Protein AF-A0A261ESL0-F1 (afdb_monomer_lite)

Sequence (190 aa):
MSIALFAKQHRRVELMKGYDAMPDATLQECWQRPFYLFARGKGRACRKELWMFGVFVAIMSQGLSRLFDSGALIIIPTLFSIVCCIPHYALMVRRSHDLMLSGWLALLPVGLTFLASVIVTCENMHVGDESLFGGLAIVAIVLAVLSQVPLLCFPSRYPKTVEDTVNDEERDNSWNAVNSIQVGDTTRTY

Foldseek 3Di:
DPVLQPDPDDDPVVVLLDQEEDQSDHLVSLQCSLVNCLVPLGHAYYLVSLVSLVVVLVVVLVVLCVVPVDDPCNVVSVVSNVVSLSSNLSNLLNLCVLVVHHSCLSCVLSVLVVVLVVLVVVVVVPPDDDDPSVVVSVVSVVVSVVSCCVSSVPDRDDDQDPVNVVVVVVVVVVVVVVVVVVVVVVVVPD

Radius of gyration: 23.49 Å; chains: 1; bounding box: 61×52×69 Å

Secondary structure (DSSP, 8-state):
--GGGT------HHHHHSSS--TT--HHHHHHHHHHHTT---SPPPHHHHHHHHHHHHHHHHHHHHHS-SSGGGHHHHHHHHHHHHHHHHHHHHHHHHTT--GGGGHHHHHHHHHHHHHHHHHHH--S--SHHHHHHHHHHHHHHHHHHHHHHS---PPPPHHHHHHHHHHHHHHHHHHHHHHHHHTS--

Organism: NCBI:txid686666

InterPro domains:
  IPR008523 Protein of unknown function DUF805 [PF05656] (40-134)

pLDDT: mean 74.38, std 9.0, range [44.47, 90.56]

Structure (mmCIF, N/CA/C/O backbone):
data_AF-A0A261ESL0-F1
#
_entry.id   AF-A0A261ESL0-F1
#
loop_
_atom_site.group_PDB
_atom_site.id
_atom_site.type_symbol
_atom_site.label_atom_id
_atom_site.label_alt_id
_atom_site.label_comp_id
_atom_site.label_asym_id
_atom_site.label_entity_id
_atom_site.label_seq_id
_atom_site.pdbx_PDB_ins_code
_atom_site.Cartn_x
_atom_site.Cartn_y
_atom_site.Cartn_z
_atom_site.occupancy
_atom_site.B_iso_or_equiv
_atom_site.auth_seq_id
_atom_site.auth_comp_id
_atom_site.auth_asym_id
_atom_site.auth_atom_id
_atom_site.pdbx_PDB_model_num
ATOM 1 N N . MET A 1 1 ? -14.276 -14.206 8.456 1.00 49.25 1 MET A N 1
ATOM 2 C CA . MET A 1 1 ? -13.946 -12.840 7.968 1.00 49.25 1 MET A CA 1
ATOM 3 C C . MET A 1 1 ? -13.759 -12.739 6.444 1.00 49.25 1 MET A C 1
ATOM 5 O O . MET A 1 1 ? -13.780 -11.627 5.931 1.00 49.25 1 MET A O 1
ATOM 9 N N . SER A 1 2 ? -13.606 -13.845 5.702 1.00 44.47 2 SER A N 1
ATOM 10 C CA . SER A 1 2 ? -13.273 -13.848 4.262 1.00 44.47 2 SER A CA 1
ATOM 11 C C . SER A 1 2 ? -14.443 -13.511 3.323 1.00 44.47 2 SER A C 1
ATOM 13 O O . SER A 1 2 ? -14.223 -12.934 2.266 1.00 44.47 2 SER A O 1
ATOM 15 N N . ILE A 1 3 ? -15.689 -13.813 3.707 1.00 53.97 3 ILE A N 1
ATOM 16 C CA . ILE A 1 3 ? -16.870 -13.629 2.835 1.00 53.97 3 ILE A CA 1
ATOM 17 C C . ILE A 1 3 ? -17.271 -12.146 2.721 1.00 53.97 3 ILE A C 1
ATOM 19 O O . ILE A 1 3 ? -17.679 -11.690 1.657 1.00 53.97 3 ILE A O 1
ATOM 23 N N . ALA A 1 4 ? -17.055 -11.354 3.776 1.00 58.03 4 ALA A N 1
ATOM 24 C CA . ALA A 1 4 ? -17.351 -9.918 3.776 1.00 58.03 4 ALA A CA 1
ATOM 25 C C . ALA A 1 4 ? -16.438 -9.100 2.837 1.00 58.03 4 ALA A C 1
ATOM 27 O O . ALA A 1 4 ? -16.788 -7.993 2.450 1.00 58.03 4 ALA A O 1
ATOM 28 N N . LEU A 1 5 ? -15.269 -9.629 2.445 1.00 56.41 5 LEU A N 1
ATOM 29 C CA . LEU A 1 5 ? -14.348 -8.945 1.524 1.00 56.41 5 LEU A CA 1
ATOM 30 C C . LEU A 1 5 ? -14.925 -8.778 0.114 1.00 56.41 5 LEU A C 1
ATOM 32 O O . LEU A 1 5 ? -14.660 -7.758 -0.520 1.00 56.41 5 LEU A O 1
ATOM 36 N N . PHE A 1 6 ? -15.695 -9.765 -0.349 1.00 61.19 6 PHE A N 1
ATOM 37 C CA . PHE A 1 6 ? -16.259 -9.823 -1.702 1.00 61.19 6 PHE A CA 1
ATOM 38 C C . PHE A 1 6 ? -17.772 -9.569 -1.735 1.00 61.19 6 PHE A C 1
ATOM 40 O O . PHE A 1 6 ? -18.386 -9.614 -2.800 1.00 61.19 6 PHE A O 1
ATOM 47 N N . ALA A 1 7 ? -18.385 -9.298 -0.581 1.00 66.25 7 ALA A N 1
ATOM 48 C CA . ALA A 1 7 ? -19.796 -8.963 -0.506 1.00 66.25 7 ALA A CA 1
ATOM 49 C C . ALA A 1 7 ? -20.054 -7.604 -1.176 1.00 66.25 7 ALA A C 1
ATOM 51 O O . ALA A 1 7 ? -19.386 -6.608 -0.894 1.00 66.25 7 ALA A O 1
ATOM 52 N N . LYS A 1 8 ? -21.050 -7.556 -2.065 1.00 57.47 8 LYS A N 1
ATOM 53 C CA . LYS A 1 8 ? -21.488 -6.331 -2.741 1.00 57.47 8 LYS A CA 1
ATOM 54 C C . LYS A 1 8 ? -22.334 -5.492 -1.768 1.00 57.47 8 LYS A C 1
ATOM 56 O O . LYS A 1 8 ? -23.558 -5.512 -1.819 1.00 57.47 8 LYS A O 1
ATOM 61 N N . GLN A 1 9 ? -21.686 -4.812 -0.825 1.00 63.75 9 GLN A N 1
ATOM 62 C CA . GLN A 1 9 ? -22.337 -3.889 0.112 1.00 63.75 9 GLN A CA 1
ATOM 63 C C . GLN A 1 9 ? -22.528 -2.501 -0.522 1.00 63.75 9 GLN A C 1
ATOM 65 O O . GLN A 1 9 ? -21.759 -2.084 -1.390 1.00 63.75 9 GLN A O 1
ATOM 70 N N . HIS A 1 10 ? -23.571 -1.777 -0.106 1.00 62.44 10 HIS A N 1
ATOM 71 C CA . HIS A 1 10 ? -23.821 -0.409 -0.566 1.00 62.44 10 HIS A CA 1
ATOM 72 C C . HIS A 1 10 ? -22.651 0.508 -0.175 1.00 62.44 10 HIS A C 1
ATOM 74 O O . HIS A 1 10 ? -22.170 0.456 0.955 1.00 62.44 10 HIS A O 1
ATOM 80 N N . ARG A 1 11 ? -22.206 1.376 -1.092 1.00 61.59 11 ARG A N 1
ATOM 81 C CA . ARG A 1 11 ? -21.056 2.272 -0.891 1.00 61.59 11 ARG A CA 1
ATOM 82 C C . ARG A 1 11 ? -21.321 3.218 0.291 1.00 61.59 11 ARG A C 1
ATOM 84 O O . ARG A 1 11 ? -22.175 4.098 0.186 1.00 61.59 11 ARG A O 1
ATOM 91 N N . ARG A 1 12 ? -20.604 3.066 1.410 1.00 72.00 12 ARG A N 1
ATOM 92 C CA . ARG A 1 12 ? -20.767 3.914 2.611 1.00 72.00 12 ARG A CA 1
ATOM 93 C C . ARG A 1 12 ? -19.825 5.117 2.583 1.00 72.00 12 ARG A C 1
ATOM 95 O O . ARG A 1 12 ? -18.923 5.243 3.403 1.00 72.00 12 ARG A O 1
ATOM 102 N N . VAL A 1 13 ? -20.036 6.012 1.617 1.00 71.56 13 VAL A N 1
ATOM 103 C CA . VAL A 1 13 ? -19.144 7.159 1.342 1.00 71.56 13 VAL A CA 1
ATOM 104 C C . VAL A 1 13 ? -18.967 8.076 2.560 1.00 71.56 13 VAL A C 1
ATOM 106 O O . VAL A 1 13 ? -17.863 8.551 2.813 1.00 71.56 13 VAL A O 1
ATOM 109 N N . GLU A 1 14 ? -20.024 8.294 3.342 1.00 72.25 14 GLU A N 1
ATOM 110 C CA . GLU A 1 14 ? -19.953 9.111 4.561 1.00 72.25 14 GLU A CA 1
ATOM 111 C C . GLU A 1 14 ? -19.087 8.459 5.648 1.00 72.25 14 GLU A C 1
ATOM 113 O O . GLU A 1 14 ? -18.289 9.137 6.291 1.00 72.25 14 GLU A O 1
ATOM 118 N N . LEU A 1 15 ? -19.140 7.128 5.769 1.00 72.25 15 LEU A N 1
ATOM 119 C CA . LEU A 1 15 ? -18.275 6.378 6.682 1.00 72.25 15 LEU A CA 1
ATOM 120 C C . LEU A 1 15 ? -16.805 6.421 6.227 1.00 72.25 15 LEU A C 1
ATOM 122 O O . LEU A 1 15 ? -15.903 6.545 7.050 1.00 72.25 15 LEU A O 1
ATOM 126 N N . MET A 1 16 ? -16.551 6.398 4.911 1.00 70.69 16 MET A N 1
ATOM 127 C CA . MET A 1 16 ? -15.191 6.498 4.352 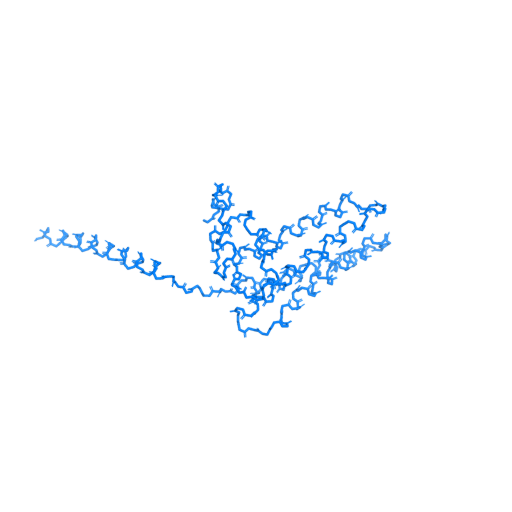1.00 70.69 16 MET A CA 1
ATOM 128 C C . MET A 1 16 ? -14.525 7.844 4.640 1.00 70.69 16 MET A C 1
ATOM 130 O O . MET A 1 16 ? -13.306 7.897 4.819 1.00 70.69 16 MET A O 1
ATOM 134 N N . LYS A 1 17 ? -15.313 8.928 4.661 1.00 74.88 17 LYS A N 1
ATOM 135 C CA . LYS A 1 17 ? -14.848 10.277 5.017 1.00 74.88 17 LYS A CA 1
ATOM 136 C C . LYS A 1 17 ? -14.561 10.416 6.517 1.00 74.88 17 LYS A C 1
ATOM 138 O O . LYS A 1 17 ? -13.873 11.363 6.905 1.00 74.88 17 LYS A O 1
ATOM 143 N N . GLY A 1 18 ? -15.097 9.507 7.332 1.00 73.25 18 GLY A N 1
ATOM 144 C CA . GLY A 1 18 ? -14.914 9.459 8.776 1.00 73.25 18 GLY A CA 1
ATOM 145 C C . GLY A 1 18 ? -13.489 9.092 9.197 1.00 73.25 18 GLY A C 1
ATOM 146 O O . GLY A 1 1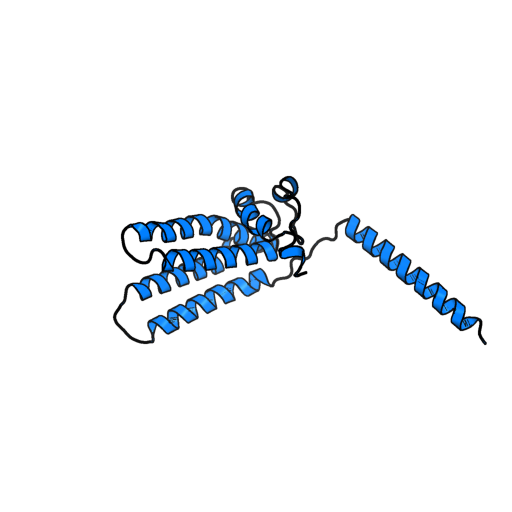8 ? -12.731 8.443 8.467 1.00 73.25 18 GLY A O 1
ATOM 147 N N . TYR A 1 19 ? -13.132 9.515 10.410 1.00 72.31 19 TYR A N 1
ATOM 148 C CA . TYR A 1 19 ? -11.822 9.271 11.025 1.00 72.31 19 TYR A CA 1
ATOM 149 C C . TYR A 1 19 ? -11.726 7.917 11.747 1.00 72.31 19 TYR A C 1
ATOM 151 O O . TYR A 1 19 ? -10.638 7.539 12.193 1.00 72.31 19 TYR A O 1
ATOM 159 N N . ASP A 1 20 ? -12.839 7.190 11.844 1.00 73.25 20 ASP A N 1
ATOM 160 C CA . ASP A 1 20 ? -12.945 5.946 12.601 1.00 73.25 20 ASP A CA 1
ATOM 161 C C . ASP A 1 20 ? -12.390 4.748 11.828 1.00 73.25 20 ASP A C 1
ATOM 163 O O . ASP A 1 20 ? -12.478 4.663 10.602 1.00 73.25 20 ASP A O 1
ATOM 167 N N . ALA A 1 21 ? -11.794 3.793 12.538 1.00 71.25 21 ALA A N 1
ATOM 168 C CA . ALA A 1 21 ? -11.297 2.571 11.915 1.00 71.25 21 ALA A CA 1
ATOM 169 C C . ALA A 1 21 ? -12.474 1.768 11.331 1.00 71.25 21 ALA A C 1
ATOM 171 O O . ALA A 1 21 ? -13.481 1.589 12.006 1.00 71.25 21 ALA A O 1
ATOM 172 N N . MET A 1 22 ? -12.337 1.254 10.102 1.00 73.69 22 MET A N 1
ATOM 173 C CA . MET A 1 22 ? -13.391 0.482 9.425 1.00 73.69 22 MET A CA 1
ATOM 174 C C . MET A 1 22 ? -12.969 -0.995 9.332 1.00 73.69 22 MET A C 1
ATOM 176 O O . MET A 1 22 ? -12.287 -1.391 8.382 1.00 73.69 22 MET A O 1
ATOM 180 N N . PRO A 1 23 ? -13.222 -1.820 10.366 1.00 69.69 23 PRO A N 1
ATOM 181 C CA . PRO A 1 23 ? -12.746 -3.207 10.416 1.00 69.69 23 PRO A CA 1
ATOM 182 C C . PRO A 1 23 ? -13.466 -4.123 9.414 1.00 69.69 23 PRO A C 1
ATOM 184 O O . PRO A 1 23 ? -12.890 -5.105 8.940 1.00 69.69 23 PRO A O 1
ATOM 187 N N . ASP A 1 24 ? -14.698 -3.777 9.054 1.00 70.88 24 ASP A N 1
ATOM 188 C CA . ASP A 1 24 ? -15.559 -4.467 8.099 1.00 70.88 24 ASP A CA 1
ATOM 189 C C . ASP A 1 24 ? -15.423 -3.935 6.659 1.00 70.88 24 ASP A C 1
ATOM 191 O O . ASP A 1 24 ? -16.170 -4.366 5.785 1.00 70.88 24 ASP A O 1
ATOM 195 N N . ALA A 1 25 ? -14.438 -3.068 6.382 1.00 72.50 25 ALA A N 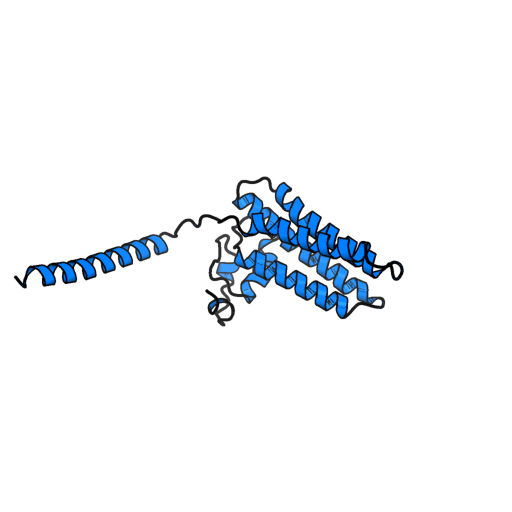1
ATOM 196 C CA . ALA A 1 25 ? -14.232 -2.460 5.064 1.00 72.50 25 ALA A CA 1
ATOM 197 C C . ALA A 1 25 ? -14.161 -3.506 3.940 1.00 72.50 25 ALA A C 1
ATOM 199 O O . ALA A 1 25 ? -13.425 -4.501 4.041 1.00 72.50 25 ALA A O 1
ATOM 200 N N . THR A 1 26 ? -14.897 -3.279 2.853 1.00 79.12 26 THR A N 1
ATOM 201 C CA . THR A 1 26 ? -14.826 -4.148 1.667 1.00 79.12 26 THR A CA 1
ATOM 202 C C . THR A 1 26 ? -13.580 -3.840 0.830 1.00 79.12 26 THR A C 1
ATOM 204 O O . THR A 1 26 ? -12.903 -2.828 1.022 1.00 79.12 26 THR A O 1
ATOM 207 N N . LEU A 1 27 ? -13.257 -4.720 -0.123 1.00 76.25 27 LEU A N 1
ATOM 208 C CA . LEU A 1 27 ? -12.094 -4.574 -1.007 1.00 76.25 27 LEU A CA 1
ATOM 209 C C . LEU A 1 27 ? -12.062 -3.220 -1.736 1.00 76.25 27 LEU A C 1
ATOM 211 O O . LEU A 1 27 ? -11.024 -2.565 -1.794 1.00 76.25 27 LEU A O 1
ATOM 215 N N . GLN A 1 28 ? -13.221 -2.783 -2.232 1.00 78.38 28 GLN A N 1
ATOM 216 C CA . GLN A 1 28 ? -13.372 -1.520 -2.950 1.00 78.38 28 GLN A CA 1
ATOM 217 C C . GLN A 1 28 ? -13.087 -0.307 -2.053 1.00 78.38 28 GLN A C 1
ATOM 219 O O . GLN A 1 28 ? -12.456 0.659 -2.485 1.00 78.38 28 GLN A O 1
ATOM 224 N N . GLU A 1 29 ? -13.528 -0.353 -0.797 1.00 77.81 29 GLU A N 1
ATOM 225 C CA . GLU A 1 29 ? -13.367 0.750 0.156 1.00 77.81 29 GLU A CA 1
ATOM 226 C C . GLU A 1 29 ? -11.908 0.878 0.592 1.00 77.81 29 GLU A C 1
ATOM 228 O O . GLU A 1 29 ? -11.376 1.987 0.649 1.00 77.81 29 GLU A O 1
ATOM 233 N N . CYS A 1 30 ? -11.224 -0.256 0.782 1.00 77.88 30 CYS A N 1
ATOM 234 C CA . CYS A 1 30 ? -9.793 -0.296 1.074 1.00 77.88 30 CYS A CA 1
ATOM 235 C C . CYS A 1 30 ? -8.938 0.401 0.004 1.00 77.88 30 CYS A C 1
ATOM 237 O O . CYS A 1 30 ? -7.877 0.927 0.330 1.00 77.88 30 CYS A O 1
ATOM 239 N N . TRP A 1 31 ? -9.374 0.415 -1.259 1.00 74.75 31 TRP A N 1
ATOM 240 C CA . TRP A 1 31 ? -8.626 1.048 -2.351 1.00 74.75 31 TRP A CA 1
ATOM 241 C C . TRP A 1 31 ? -8.881 2.546 -2.464 1.00 74.75 31 TRP A C 1
ATOM 243 O O . TRP A 1 31 ? -7.967 3.303 -2.772 1.00 74.75 31 TRP A O 1
ATOM 253 N N . GLN A 1 32 ? -10.113 2.988 -2.216 1.00 80.19 32 GLN A N 1
ATOM 254 C CA . GLN A 1 32 ? -10.503 4.389 -2.393 1.00 80.19 32 GLN A CA 1
ATOM 255 C C . GLN A 1 32 ? -10.165 5.244 -1.172 1.00 80.19 32 GLN A C 1
ATOM 257 O O . GLN A 1 32 ? -9.785 6.408 -1.294 1.00 80.19 32 GLN A O 1
ATOM 262 N N . ARG A 1 33 ? -10.271 4.668 0.023 1.00 78.19 33 ARG A N 1
ATOM 263 C CA . ARG A 1 33 ? -10.099 5.380 1.288 1.00 78.19 33 ARG A CA 1
ATOM 264 C C . ARG A 1 33 ? -8.720 6.041 1.472 1.00 78.19 33 ARG A C 1
ATOM 266 O O . ARG A 1 33 ? -8.690 7.188 1.927 1.00 78.19 33 ARG A O 1
ATOM 273 N N . PRO A 1 34 ? -7.589 5.423 1.075 1.00 78.38 34 PRO A N 1
ATOM 274 C CA . PRO A 1 34 ? -6.280 6.070 1.124 1.00 78.38 34 PRO A CA 1
ATOM 275 C C . PRO A 1 34 ? -6.232 7.368 0.314 1.00 78.38 34 PRO A C 1
ATOM 277 O O . PRO A 1 34 ? -5.682 8.355 0.797 1.00 78.38 34 PRO A O 1
ATOM 280 N N . PHE A 1 35 ? -6.882 7.405 -0.854 1.00 78.69 35 PHE A N 1
ATOM 281 C CA . PHE A 1 35 ? -6.975 8.601 -1.698 1.00 78.69 35 PHE A CA 1
ATOM 282 C C . PHE A 1 35 ? -7.889 9.691 -1.126 1.00 78.69 35 PHE A C 1
ATOM 284 O O . PHE A 1 35 ? -7.743 10.852 -1.480 1.00 78.69 35 PHE A O 1
ATOM 291 N N . TYR A 1 36 ? -8.811 9.375 -0.222 1.00 75.19 36 TYR A N 1
ATOM 292 C CA . TYR A 1 36 ? -9.593 10.415 0.455 1.00 75.19 36 TYR A CA 1
ATOM 293 C C . TYR A 1 36 ? -8.871 10.975 1.668 1.00 75.19 36 TYR A C 1
ATOM 295 O O . TYR A 1 36 ? -8.924 12.175 1.943 1.00 75.19 36 TYR A O 1
ATOM 303 N N . LEU A 1 37 ? -8.194 10.099 2.405 1.00 76.12 37 LEU A N 1
ATOM 304 C CA . LEU A 1 37 ? -7.576 10.493 3.651 1.00 76.12 37 LEU A CA 1
ATOM 305 C C . LEU A 1 37 ? -6.165 11.022 3.450 1.00 76.12 37 LEU A C 1
ATOM 307 O O . LEU A 1 37 ? -5.780 11.805 4.292 1.00 76.12 37 LEU A O 1
ATOM 311 N N . PHE A 1 38 ? -5.380 10.688 2.409 1.00 68.94 38 PHE A N 1
ATOM 312 C CA . PHE A 1 38 ? -3.948 11.073 2.301 1.00 68.94 38 PHE A CA 1
ATOM 313 C C . PHE A 1 38 ? -3.656 12.556 2.617 1.00 68.94 38 PHE A C 1
ATOM 315 O O . PHE A 1 38 ? -2.695 12.827 3.326 1.00 68.94 38 PHE A O 1
ATOM 322 N N . ALA A 1 39 ? -4.518 13.489 2.192 1.00 65.44 39 ALA A N 1
ATOM 323 C CA . ALA A 1 39 ? -4.378 14.924 2.468 1.00 65.44 39 ALA A CA 1
ATOM 324 C C . ALA A 1 39 ? -4.781 15.337 3.902 1.00 65.44 39 ALA A C 1
ATOM 326 O O . ALA A 1 39 ? -4.428 16.413 4.380 1.00 65.44 39 ALA A O 1
ATOM 327 N N . ARG A 1 40 ? -5.524 14.487 4.613 1.00 66.31 40 ARG A N 1
ATOM 328 C CA . ARG A 1 40 ? -5.931 14.660 6.010 1.00 66.31 40 ARG A CA 1
ATOM 329 C C . ARG A 1 40 ? -5.015 13.814 6.897 1.00 66.31 40 ARG A C 1
ATOM 331 O O . ARG A 1 40 ? -5.134 12.595 6.987 1.00 66.31 40 ARG A O 1
ATOM 338 N N . GLY A 1 41 ? -4.077 14.452 7.591 1.00 60.03 41 GLY A N 1
ATOM 339 C CA . GLY A 1 41 ? -3.140 13.794 8.519 1.00 60.03 41 GLY A CA 1
ATOM 340 C C . GLY A 1 41 ? -3.774 13.227 9.801 1.00 60.03 41 GLY A C 1
ATOM 341 O O . GLY A 1 41 ? -3.070 13.005 10.777 1.00 60.03 41 GLY A O 1
ATOM 342 N N . LYS A 1 42 ? -5.097 13.033 9.835 1.00 62.59 42 LYS A N 1
ATOM 343 C CA . LYS A 1 42 ? -5.860 12.572 11.000 1.00 62.59 42 LYS A CA 1
ATOM 344 C C . LYS A 1 42 ? -6.701 11.353 10.627 1.00 62.59 42 LYS A C 1
ATOM 346 O O . LYS A 1 42 ? -7.107 11.219 9.474 1.00 62.59 42 LYS A O 1
ATOM 351 N N . GLY A 1 43 ? -6.987 10.512 11.617 1.00 64.06 43 GLY A N 1
ATOM 352 C CA . GLY A 1 43 ? -7.827 9.320 11.481 1.00 64.06 43 GLY A CA 1
ATOM 353 C C . GLY A 1 43 ? -7.053 8.017 11.583 1.00 64.06 43 GLY A C 1
ATOM 354 O O . GLY A 1 43 ? -5.880 7.946 11.220 1.00 64.06 43 GLY A O 1
ATOM 355 N N . ARG A 1 44 ? -7.740 6.986 12.073 1.00 67.00 44 ARG A N 1
ATOM 356 C CA . ARG A 1 44 ? -7.180 5.650 12.259 1.00 67.00 44 ARG A CA 1
ATOM 357 C C . ARG A 1 44 ? -7.248 4.874 10.955 1.00 67.00 44 ARG A C 1
ATOM 359 O O . ARG A 1 44 ? -8.319 4.709 10.375 1.00 67.00 44 ARG A O 1
ATOM 366 N N . ALA A 1 45 ? -6.112 4.348 10.515 1.00 68.75 45 ALA A N 1
ATOM 367 C CA . ALA A 1 45 ? -6.106 3.372 9.429 1.00 68.75 45 ALA A CA 1
ATOM 368 C C . ALA A 1 45 ? -6.552 2.002 9.964 1.00 68.75 45 ALA A C 1
ATOM 370 O O . ALA A 1 45 ? -6.397 1.731 11.158 1.00 68.75 45 ALA A O 1
ATOM 371 N N . CYS A 1 46 ? -7.049 1.112 9.098 1.00 73.62 46 CYS A N 1
ATOM 372 C CA . CYS A 1 46 ? -7.300 -0.302 9.413 1.00 73.62 46 CYS A CA 1
ATOM 373 C C . CYS A 1 46 ? -6.180 -1.221 8.878 1.00 73.62 46 CYS A C 1
ATOM 375 O O . CYS A 1 46 ? -5.478 -0.889 7.925 1.00 73.62 46 CYS A O 1
ATOM 377 N N . ARG A 1 47 ? -5.910 -2.373 9.529 1.00 75.44 47 ARG A N 1
ATOM 378 C CA . ARG A 1 47 ? -4.814 -3.291 9.101 1.00 75.44 47 ARG A CA 1
ATOM 379 C C . ARG A 1 47 ? -5.075 -3.830 7.695 1.00 75.44 47 ARG A C 1
ATOM 381 O O . ARG A 1 47 ? -4.179 -3.895 6.864 1.00 75.44 47 ARG A O 1
ATOM 388 N N . LYS A 1 48 ? -6.344 -4.142 7.447 1.00 75.62 48 LYS A N 1
ATOM 389 C CA . LYS A 1 48 ? -6.871 -4.624 6.176 1.00 75.62 48 LYS A CA 1
ATOM 390 C C . LYS A 1 48 ? -6.678 -3.614 5.043 1.00 75.62 48 LYS A C 1
ATOM 392 O O . LYS A 1 48 ? -6.253 -4.003 3.968 1.00 75.62 48 LYS A O 1
ATOM 397 N N . GLU A 1 49 ? -6.922 -2.329 5.290 1.00 77.44 49 GLU A N 1
ATOM 398 C CA . GLU A 1 49 ? -6.749 -1.268 4.286 1.00 77.44 49 GLU A CA 1
ATOM 399 C C . GLU A 1 49 ? -5.293 -1.145 3.839 1.00 77.44 49 GLU A C 1
ATOM 401 O O . GLU A 1 49 ? -5.020 -1.080 2.646 1.00 77.44 49 GLU A O 1
ATOM 406 N N . LEU A 1 50 ? -4.362 -1.193 4.796 1.00 79.00 50 LEU A N 1
ATOM 407 C CA . LEU A 1 50 ? -2.928 -1.130 4.527 1.00 79.00 50 LEU A CA 1
ATOM 408 C C . LEU A 1 50 ? -2.454 -2.318 3.672 1.00 79.00 50 LEU A C 1
ATOM 410 O O . LEU A 1 50 ? -1.770 -2.118 2.671 1.00 79.00 50 LEU A O 1
ATOM 414 N N . TRP A 1 51 ? -2.876 -3.539 4.024 1.00 78.44 51 TRP A N 1
ATOM 415 C CA . TRP A 1 51 ? -2.560 -4.756 3.268 1.00 78.44 51 TRP A CA 1
ATOM 416 C C . TRP A 1 51 ? -3.171 -4.755 1.868 1.00 78.44 51 TRP A C 1
ATOM 418 O O . TRP A 1 51 ? -2.464 -4.982 0.889 1.00 78.44 51 TRP A O 1
ATOM 428 N N . MET A 1 52 ? -4.472 -4.482 1.753 1.00 80.38 52 MET A N 1
ATOM 429 C CA . MET A 1 52 ? -5.152 -4.517 0.458 1.00 80.38 52 MET A CA 1
ATOM 430 C C . MET A 1 52 ? -4.634 -3.425 -0.479 1.00 80.38 52 MET A C 1
ATOM 432 O O . MET A 1 52 ? -4.544 -3.666 -1.680 1.00 80.38 52 MET A O 1
ATOM 436 N N . PHE A 1 53 ? -4.262 -2.255 0.051 1.00 82.31 53 PHE A N 1
ATOM 437 C CA . PHE A 1 53 ? -3.649 -1.189 -0.736 1.00 82.31 53 PHE A CA 1
ATOM 438 C C . PHE A 1 53 ? -2.215 -1.538 -1.159 1.00 82.31 53 PHE A C 1
ATOM 440 O O . PHE A 1 53 ? -1.883 -1.404 -2.332 1.00 82.31 53 PHE A O 1
ATOM 447 N N . GLY A 1 54 ? -1.377 -2.038 -0.243 1.00 81.50 54 GLY A N 1
ATOM 448 C CA . GLY A 1 54 ? 0.001 -2.435 -0.553 1.00 81.50 54 GLY A CA 1
ATOM 449 C C . GLY A 1 54 ? 0.083 -3.547 -1.602 1.00 81.50 54 GLY A C 1
ATOM 450 O O . GLY A 1 54 ? 0.807 -3.413 -2.586 1.00 81.50 54 GLY A O 1
ATOM 451 N N . VAL A 1 55 ? -0.721 -4.603 -1.446 1.00 81.81 55 VAL A N 1
ATOM 452 C CA . VAL A 1 55 ? -0.796 -5.710 -2.415 1.00 81.81 55 VAL A CA 1
ATOM 453 C C . VAL A 1 55 ? -1.322 -5.225 -3.766 1.00 81.81 55 VAL A C 1
ATOM 455 O O . VAL A 1 55 ? -0.781 -5.602 -4.801 1.00 81.81 55 VAL A O 1
ATOM 458 N N . PHE A 1 56 ? -2.338 -4.359 -3.778 1.00 84.12 56 PHE A N 1
ATOM 459 C CA . PHE A 1 56 ? -2.866 -3.788 -5.016 1.00 84.12 56 PHE A CA 1
ATOM 460 C C . PHE A 1 56 ? -1.811 -2.970 -5.769 1.00 84.12 56 PHE A C 1
ATOM 462 O O . PHE A 1 56 ? -1.610 -3.187 -6.962 1.00 84.12 56 PHE A O 1
ATOM 469 N N . VAL A 1 57 ? -1.104 -2.072 -5.077 1.00 84.75 57 VAL A N 1
ATOM 470 C CA . VAL A 1 57 ? -0.038 -1.259 -5.682 1.00 84.75 57 VAL A CA 1
ATOM 471 C C . VAL A 1 57 ? 1.085 -2.148 -6.215 1.00 84.75 57 VAL A C 1
ATOM 473 O O . VAL A 1 57 ? 1.543 -1.924 -7.331 1.00 84.75 57 VAL A O 1
ATOM 476 N N . ALA A 1 58 ? 1.480 -3.191 -5.477 1.00 81.69 58 ALA A N 1
ATOM 477 C CA . ALA A 1 58 ? 2.493 -4.140 -5.929 1.00 81.69 58 ALA A CA 1
ATOM 478 C C . ALA A 1 58 ? 2.059 -4.889 -7.201 1.00 81.69 58 ALA A C 1
ATOM 480 O O . ALA A 1 58 ? 2.806 -4.923 -8.175 1.00 81.69 58 ALA A O 1
ATOM 481 N N . ILE A 1 59 ? 0.839 -5.438 -7.232 1.00 85.31 59 ILE A N 1
ATOM 482 C CA . ILE A 1 59 ? 0.318 -6.165 -8.401 1.00 85.31 59 ILE A CA 1
ATOM 483 C C . ILE A 1 59 ? 0.197 -5.239 -9.614 1.00 85.31 59 ILE A C 1
ATOM 485 O O . ILE A 1 59 ? 0.634 -5.606 -10.703 1.00 85.31 59 ILE A O 1
ATOM 489 N N . MET A 1 60 ? -0.364 -4.039 -9.438 1.00 84.88 60 MET A N 1
ATOM 490 C CA . MET A 1 60 ? -0.525 -3.077 -10.531 1.00 84.88 60 MET A CA 1
ATOM 491 C C . MET A 1 60 ? 0.824 -2.592 -11.056 1.00 84.88 60 MET A C 1
ATOM 493 O O . MET A 1 60 ? 1.004 -2.528 -12.266 1.00 84.88 60 MET A O 1
ATOM 497 N N . SER A 1 61 ? 1.786 -2.316 -10.171 1.00 81.12 61 SER A N 1
ATOM 498 C CA . SER A 1 61 ? 3.145 -1.934 -10.564 1.00 81.12 61 SER A CA 1
ATOM 499 C C . SER A 1 61 ? 3.808 -3.034 -11.398 1.00 81.12 61 SER A C 1
ATOM 501 O O . SER A 1 61 ? 4.266 -2.773 -12.505 1.00 81.12 61 SER A O 1
ATOM 503 N N . GLN A 1 62 ? 3.765 -4.290 -10.939 1.00 80.75 62 GLN A N 1
ATOM 504 C CA . GLN A 1 62 ? 4.339 -5.415 -11.686 1.00 80.75 62 GLN A CA 1
ATOM 505 C C . GLN A 1 62 ? 3.617 -5.661 -13.019 1.00 80.75 62 GLN A C 1
ATOM 507 O O . GLN A 1 62 ? 4.265 -5.939 -14.027 1.00 80.75 62 GLN A O 1
ATOM 512 N N . GLY A 1 63 ? 2.286 -5.548 -13.041 1.00 83.00 63 GLY A N 1
ATOM 513 C CA . GLY A 1 63 ? 1.483 -5.695 -14.253 1.00 83.00 63 GLY A CA 1
ATOM 514 C C . GLY A 1 63 ? 1.789 -4.614 -15.290 1.00 83.00 63 GLY A C 1
ATOM 515 O O . GLY A 1 63 ? 2.012 -4.936 -16.454 1.00 83.00 63 GLY A O 1
ATOM 516 N N . LEU A 1 64 ? 1.857 -3.346 -14.875 1.00 83.19 64 LEU A N 1
ATOM 517 C CA . LEU A 1 64 ? 2.193 -2.234 -15.768 1.00 83.19 64 LEU A CA 1
ATOM 518 C C . LEU A 1 64 ? 3.633 -2.332 -16.277 1.00 83.19 64 LEU A C 1
ATOM 520 O O . LEU A 1 64 ? 3.849 -2.116 -17.464 1.00 83.19 64 LEU A O 1
ATOM 524 N N . SER A 1 65 ? 4.593 -2.699 -15.426 1.00 77.50 65 SER A N 1
ATOM 525 C CA . SER A 1 65 ? 5.988 -2.878 -15.846 1.00 77.50 65 SER A CA 1
ATOM 526 C C . SER A 1 65 ? 6.133 -3.979 -16.898 1.00 77.50 65 SER A C 1
ATOM 528 O O . SER A 1 65 ? 6.844 -3.796 -17.874 1.00 77.50 65 SER A O 1
ATOM 530 N N . ARG A 1 66 ? 5.396 -5.093 -16.766 1.00 80.19 66 ARG A N 1
ATOM 531 C CA . ARG A 1 66 ? 5.384 -6.183 -17.762 1.00 80.19 66 ARG A CA 1
ATOM 532 C C . ARG A 1 66 ? 4.724 -5.781 -19.085 1.00 80.19 66 ARG A C 1
ATOM 534 O O . ARG A 1 66 ? 5.102 -6.290 -20.132 1.00 80.19 66 ARG A O 1
ATOM 541 N N . LEU A 1 67 ? 3.698 -4.928 -19.034 1.00 81.56 67 LEU A N 1
ATOM 542 C CA . LEU A 1 67 ? 2.957 -4.485 -20.221 1.00 81.56 67 LEU A CA 1
ATOM 543 C C . LEU A 1 67 ? 3.676 -3.365 -20.984 1.00 81.56 67 LEU A C 1
ATOM 545 O O . LEU A 1 67 ? 3.555 -3.286 -22.203 1.00 81.56 67 LEU A O 1
ATOM 549 N N . PHE A 1 68 ? 4.415 -2.509 -20.278 1.00 79.19 68 PHE A N 1
ATOM 550 C CA . PHE A 1 68 ? 5.095 -1.333 -20.824 1.00 79.19 68 PHE A CA 1
ATOM 551 C C . PHE A 1 68 ? 6.615 -1.415 -20.633 1.00 79.19 68 PHE A C 1
ATOM 553 O O . PHE A 1 68 ? 7.239 -0.462 -20.173 1.00 79.19 68 PHE A O 1
ATOM 560 N N . ASP A 1 69 ? 7.198 -2.556 -20.997 1.00 70.38 69 ASP A N 1
ATOM 561 C CA . ASP A 1 69 ? 8.626 -2.852 -20.796 1.00 70.38 69 ASP A CA 1
ATOM 562 C C . ASP A 1 69 ? 9.541 -2.240 -21.879 1.00 70.38 69 ASP A C 1
ATOM 564 O O . ASP A 1 69 ? 10.761 -2.223 -21.760 1.00 70.38 69 ASP A O 1
ATOM 568 N N . SER A 1 70 ? 8.974 -1.712 -22.971 1.00 68.06 70 SER A N 1
ATOM 569 C CA . SER A 1 70 ? 9.758 -1.132 -24.069 1.00 68.06 70 SER A CA 1
ATOM 570 C C . SER A 1 70 ? 9.114 0.112 -24.691 1.00 68.06 70 SER A C 1
ATOM 572 O O . SER A 1 70 ? 7.892 0.231 -24.807 1.00 68.06 70 SER A O 1
ATOM 574 N N . GLY A 1 71 ? 9.961 1.065 -25.098 1.00 74.19 71 GLY A N 1
ATOM 575 C CA . GLY A 1 71 ? 9.571 2.305 -25.781 1.00 74.19 71 GLY A CA 1
ATOM 576 C C . GLY A 1 71 ? 9.294 3.501 -24.858 1.00 74.19 71 GLY A C 1
ATOM 577 O O . GLY A 1 71 ? 9.533 3.470 -23.655 1.00 74.19 71 GLY A O 1
ATOM 578 N N . ALA A 1 72 ? 8.764 4.590 -25.426 1.00 71.00 72 ALA A N 1
ATOM 579 C CA . ALA A 1 72 ? 8.485 5.836 -24.695 1.00 71.00 72 ALA A CA 1
ATOM 580 C C . ALA A 1 72 ? 7.410 5.695 -23.590 1.00 71.00 72 ALA A C 1
ATOM 582 O O . ALA A 1 72 ? 7.238 6.594 -22.768 1.00 71.00 72 ALA A O 1
ATOM 583 N N . LEU A 1 73 ? 6.690 4.568 -23.552 1.00 77.38 73 LEU A N 1
ATOM 584 C CA . LEU A 1 73 ? 5.617 4.299 -22.592 1.00 77.38 73 LEU A CA 1
ATOM 585 C C . LEU A 1 73 ? 6.114 3.792 -21.224 1.00 77.38 73 LEU A C 1
ATOM 587 O O . LEU A 1 73 ? 5.309 3.721 -20.299 1.00 77.38 73 LEU A O 1
ATOM 591 N N . ILE A 1 74 ? 7.421 3.548 -21.045 1.00 75.50 74 ILE A N 1
ATOM 592 C CA . ILE A 1 74 ? 8.056 3.201 -19.749 1.00 75.50 74 ILE A CA 1
ATOM 593 C C . ILE A 1 74 ? 7.813 4.284 -18.671 1.00 75.50 74 ILE A C 1
ATOM 595 O O . ILE A 1 74 ? 7.853 4.040 -17.461 1.00 75.50 74 ILE A O 1
ATOM 599 N N . ILE A 1 75 ? 7.491 5.507 -19.091 1.00 79.44 75 ILE A N 1
ATOM 600 C CA . ILE A 1 75 ? 7.158 6.611 -18.186 1.00 79.44 75 ILE A CA 1
ATOM 601 C C . ILE A 1 75 ? 5.855 6.326 -17.411 1.00 79.44 75 ILE A C 1
ATOM 603 O O . ILE A 1 75 ? 5.723 6.744 -16.262 1.00 79.44 75 ILE A O 1
ATOM 607 N N . ILE A 1 76 ? 4.910 5.576 -17.989 1.00 82.25 76 ILE A N 1
ATOM 608 C CA . ILE A 1 76 ? 3.603 5.276 -17.379 1.00 82.25 76 ILE A CA 1
ATOM 609 C C . ILE A 1 76 ? 3.731 4.491 -16.058 1.00 82.25 76 ILE A C 1
ATOM 611 O O . ILE A 1 76 ? 3.208 4.978 -15.050 1.00 82.25 76 ILE A O 1
ATOM 615 N N . PRO A 1 77 ? 4.413 3.325 -15.994 1.00 79.75 77 PRO A N 1
ATOM 616 C CA . PRO A 1 77 ? 4.605 2.601 -14.733 1.00 79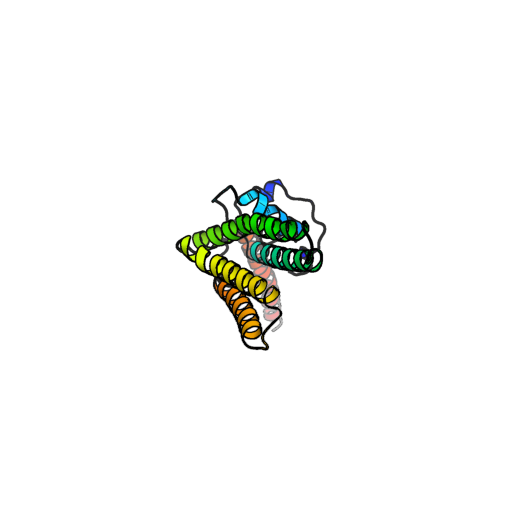.75 77 PRO A CA 1
ATOM 617 C C . PRO A 1 77 ? 5.353 3.438 -13.691 1.00 79.75 77 PRO A C 1
ATOM 619 O O . PRO A 1 77 ? 5.003 3.419 -12.509 1.00 79.75 77 PRO A O 1
ATOM 622 N N . THR A 1 78 ? 6.329 4.236 -14.129 1.00 79.06 78 THR A N 1
ATOM 623 C CA . THR A 1 78 ? 7.104 5.118 -13.247 1.00 79.06 78 THR A CA 1
ATOM 624 C C . THR A 1 78 ? 6.218 6.186 -12.598 1.00 79.06 78 THR A C 1
ATOM 626 O O . THR A 1 78 ? 6.236 6.357 -11.378 1.00 79.06 78 THR A O 1
ATOM 629 N N . LEU A 1 79 ? 5.381 6.867 -13.387 1.00 85.00 79 LEU A N 1
ATOM 630 C CA . LEU A 1 79 ? 4.434 7.863 -12.879 1.00 85.00 79 LEU A CA 1
ATOM 631 C C . LEU A 1 79 ? 3.386 7.238 -11.954 1.00 85.00 79 LEU A C 1
ATOM 633 O O . LEU A 1 79 ? 3.084 7.802 -10.903 1.00 85.00 79 LEU A O 1
ATOM 637 N N . PHE A 1 80 ? 2.862 6.063 -12.312 1.00 85.69 80 PHE A N 1
ATOM 638 C CA . PHE A 1 80 ? 1.909 5.335 -11.477 1.00 85.69 80 PHE A CA 1
ATOM 639 C C . PHE A 1 80 ? 2.506 4.999 -10.103 1.00 85.69 80 PHE A C 1
ATOM 641 O O . PHE A 1 80 ? 1.879 5.259 -9.075 1.00 85.69 80 PHE A O 1
ATOM 648 N N . SER A 1 81 ? 3.744 4.496 -10.076 1.00 80.69 81 SER A N 1
ATOM 649 C CA . SER A 1 81 ? 4.459 4.175 -8.838 1.00 80.69 81 SER A CA 1
ATOM 650 C C . SER A 1 81 ? 4.627 5.405 -7.937 1.00 80.69 81 SER A C 1
ATOM 652 O O . SER A 1 81 ? 4.317 5.346 -6.747 1.00 80.69 81 SER A O 1
ATOM 654 N N . ILE A 1 82 ? 5.010 6.557 -8.501 1.00 83.19 82 ILE A N 1
ATOM 655 C CA . ILE A 1 82 ? 5.165 7.812 -7.747 1.00 83.19 82 ILE A CA 1
ATOM 656 C C . ILE A 1 82 ? 3.824 8.283 -7.165 1.00 83.19 82 ILE A C 1
ATOM 658 O O . ILE A 1 82 ? 3.746 8.617 -5.980 1.00 83.19 82 ILE A O 1
ATOM 662 N N . VAL A 1 83 ? 2.752 8.272 -7.965 1.00 87.44 83 VAL A N 1
ATOM 663 C CA . VAL A 1 83 ? 1.412 8.689 -7.516 1.00 87.44 83 VAL A CA 1
ATOM 664 C C . VAL A 1 83 ? 0.890 7.777 -6.405 1.00 87.44 83 VAL A C 1
ATOM 666 O O . VAL A 1 83 ? 0.303 8.268 -5.442 1.00 87.44 83 VAL A O 1
ATOM 669 N N . CYS A 1 84 ? 1.126 6.466 -6.497 1.00 85.00 84 CYS A N 1
ATOM 670 C CA . CYS A 1 84 ? 0.723 5.498 -5.475 1.00 85.00 84 CYS A CA 1
ATOM 671 C C . CYS A 1 84 ? 1.635 5.490 -4.236 1.00 85.00 84 CYS A C 1
ATOM 673 O O . CYS A 1 84 ? 1.188 5.092 -3.158 1.00 85.00 84 CYS A O 1
ATOM 675 N N . CYS A 1 85 ? 2.875 5.968 -4.349 1.00 82.00 85 CYS A N 1
ATOM 676 C CA . CYS A 1 85 ? 3.813 6.062 -3.231 1.00 82.00 85 CYS A CA 1
ATOM 677 C C . CYS A 1 85 ? 3.332 7.057 -2.158 1.00 82.00 85 CYS A C 1
ATOM 679 O O . CYS A 1 85 ? 3.407 6.770 -0.962 1.00 82.00 85 CYS A O 1
ATOM 681 N N . ILE A 1 86 ? 2.738 8.185 -2.566 1.00 86.25 86 ILE A N 1
ATOM 682 C CA . ILE A 1 86 ? 2.224 9.225 -1.656 1.00 86.25 86 ILE A CA 1
ATOM 683 C C . ILE A 1 86 ? 1.161 8.685 -0.674 1.00 86.25 86 ILE A C 1
ATOM 685 O O . ILE A 1 86 ? 1.359 8.793 0.541 1.00 86.25 86 ILE A O 1
ATOM 689 N N . PRO A 1 87 ? 0.037 8.091 -1.128 1.00 82.19 87 PRO A N 1
ATOM 690 C CA . PRO A 1 87 ? -0.962 7.526 -0.225 1.00 82.19 87 PRO A CA 1
ATOM 691 C C . PRO A 1 87 ? -0.417 6.337 0.576 1.00 82.19 87 PRO A C 1
ATOM 693 O O . PRO A 1 87 ? -0.820 6.169 1.726 1.00 82.19 87 PRO A O 1
ATOM 696 N N . HIS A 1 88 ? 0.525 5.554 0.031 1.00 80.81 88 HIS A N 1
ATOM 697 C CA . HIS A 1 88 ? 1.172 4.464 0.770 1.00 80.81 88 HIS A CA 1
ATOM 698 C C . HIS A 1 88 ? 1.965 4.997 1.975 1.00 80.81 88 HIS A C 1
ATOM 700 O O . HIS A 1 88 ? 1.795 4.522 3.101 1.00 80.81 88 HIS A O 1
ATOM 706 N N . TYR A 1 89 ? 2.763 6.046 1.765 1.00 82.00 89 TYR A N 1
ATOM 707 C CA . TYR A 1 89 ? 3.503 6.719 2.830 1.00 82.00 89 TYR A CA 1
ATOM 708 C C . TYR A 1 89 ? 2.566 7.372 3.853 1.00 82.00 89 TYR A C 1
ATOM 710 O O . TYR A 1 89 ? 2.749 7.198 5.058 1.00 82.00 89 TYR A O 1
ATOM 718 N N . ALA A 1 90 ? 1.504 8.044 3.401 1.00 81.75 90 ALA A N 1
ATOM 719 C CA . ALA A 1 90 ? 0.527 8.662 4.298 1.00 81.75 90 ALA A CA 1
ATOM 720 C C . ALA A 1 90 ? -0.133 7.640 5.247 1.00 81.75 90 ALA A C 1
ATOM 722 O O . ALA A 1 90 ? -0.357 7.938 6.421 1.00 81.75 90 ALA A O 1
ATOM 723 N N . LEU A 1 91 ? -0.415 6.421 4.772 1.00 79.19 91 LEU A N 1
ATOM 724 C CA . LEU A 1 91 ? -0.943 5.340 5.611 1.00 79.19 91 LEU A CA 1
ATOM 725 C C . LEU A 1 91 ? 0.082 4.844 6.642 1.00 79.19 91 LEU A C 1
ATOM 727 O O . LEU A 1 91 ? -0.279 4.620 7.799 1.00 79.19 91 LEU A O 1
ATOM 731 N N . MET A 1 92 ? 1.345 4.690 6.235 1.00 78.19 92 MET A N 1
ATOM 732 C CA . MET A 1 92 ? 2.443 4.288 7.121 1.00 78.19 92 MET A CA 1
ATOM 733 C C . MET A 1 92 ? 2.668 5.311 8.241 1.00 78.19 92 MET A C 1
ATOM 735 O O . MET A 1 92 ? 2.753 4.931 9.409 1.00 78.19 92 MET A O 1
ATOM 739 N N . VAL A 1 93 ? 2.659 6.606 7.913 1.00 79.62 93 VAL A N 1
ATOM 740 C CA . VAL A 1 93 ? 2.807 7.694 8.893 1.00 79.62 93 VAL A CA 1
ATOM 741 C C . VAL A 1 93 ? 1.657 7.691 9.902 1.00 79.62 93 VAL A C 1
ATOM 743 O O . VAL A 1 93 ? 1.902 7.749 11.110 1.00 79.62 93 VAL A O 1
ATOM 746 N N . ARG A 1 94 ? 0.404 7.543 9.445 1.00 79.12 94 ARG A N 1
ATOM 747 C CA . ARG A 1 94 ? -0.753 7.428 10.356 1.00 79.12 94 ARG A CA 1
ATOM 748 C C . ARG A 1 94 ? -0.615 6.251 11.303 1.00 79.12 94 ARG A C 1
ATOM 750 O O . ARG A 1 94 ? -0.880 6.387 12.488 1.00 79.12 94 ARG A O 1
ATOM 757 N N . ARG A 1 95 ? -0.149 5.113 10.795 1.00 75.94 95 ARG A N 1
ATOM 758 C CA . ARG A 1 95 ? 0.055 3.909 11.599 1.00 75.94 95 ARG A CA 1
ATOM 759 C C . ARG A 1 95 ? 1.133 4.079 12.654 1.00 75.94 95 ARG A C 1
ATOM 761 O O . ARG A 1 95 ? 0.894 3.714 13.800 1.00 75.94 95 ARG A O 1
ATOM 768 N N . SER A 1 96 ? 2.275 4.665 12.296 1.00 77.06 96 SER A N 1
ATOM 769 C CA . SER A 1 96 ? 3.310 4.992 13.284 1.00 77.06 96 SER A CA 1
ATOM 770 C C . SER A 1 96 ? 2.784 5.947 14.354 1.00 77.06 96 SER A C 1
ATOM 772 O O . SER A 1 96 ? 3.026 5.734 15.538 1.00 77.06 96 SER A O 1
ATOM 774 N N . HIS A 1 97 ? 1.974 6.929 13.958 1.00 76.88 97 HIS A N 1
ATOM 775 C CA . HIS A 1 97 ? 1.365 7.871 14.886 1.00 76.88 97 HIS A CA 1
ATOM 776 C C . HIS A 1 97 ? 0.325 7.198 15.804 1.00 76.88 97 HIS A C 1
ATOM 778 O O . HIS A 1 97 ? 0.288 7.474 17.000 1.00 76.88 97 HIS A O 1
ATOM 784 N N . ASP A 1 98 ? -0.471 6.258 15.280 1.00 70.00 98 ASP A N 1
ATOM 785 C CA . ASP A 1 98 ? -1.437 5.458 16.052 1.00 70.00 98 ASP A CA 1
ATOM 786 C C . ASP A 1 98 ? -0.758 4.547 17.097 1.00 70.00 98 ASP A C 1
ATOM 788 O O . ASP A 1 98 ? -1.382 4.173 18.090 1.00 70.00 98 ASP A O 1
ATOM 792 N N . LEU A 1 99 ? 0.516 4.194 16.893 1.00 71.88 99 LEU A N 1
ATOM 793 C CA . LEU A 1 99 ? 1.340 3.393 17.809 1.00 71.88 99 LEU A CA 1
ATOM 794 C C . LEU A 1 99 ? 2.095 4.249 18.847 1.00 71.88 99 LEU A C 1
ATOM 796 O O . LEU A 1 99 ? 2.904 3.711 19.598 1.00 71.88 99 LEU A O 1
ATOM 800 N N . MET A 1 100 ? 1.853 5.567 18.884 1.00 68.31 100 MET A N 1
ATOM 801 C CA . MET A 1 100 ? 2.636 6.553 19.650 1.00 68.31 100 MET A CA 1
ATOM 802 C C . MET A 1 100 ? 4.139 6.554 19.312 1.00 68.31 100 MET A C 1
ATOM 804 O O . MET A 1 100 ? 4.966 7.004 20.104 1.00 68.31 100 MET A O 1
ATOM 808 N N . LEU A 1 101 ? 4.499 6.058 18.127 1.00 71.38 101 LEU A N 1
ATOM 809 C CA . LEU A 1 101 ? 5.861 6.057 17.608 1.00 71.38 101 LEU A CA 1
ATOM 810 C C . LEU A 1 101 ? 6.114 7.333 16.798 1.00 71.38 101 LEU A C 1
ATOM 812 O O . LEU A 1 101 ? 5.191 7.980 16.297 1.00 71.38 101 LEU A O 1
ATOM 816 N N . SER A 1 102 ? 7.386 7.703 16.643 1.00 76.88 102 SER A N 1
ATOM 817 C CA . SER A 1 102 ? 7.753 8.849 15.814 1.00 76.88 102 SER A CA 1
ATOM 818 C C . SER A 1 102 ? 7.371 8.588 14.352 1.00 76.88 102 SER A C 1
ATOM 820 O O . SER A 1 102 ? 7.663 7.530 13.795 1.00 76.88 102 SER A O 1
ATOM 822 N N . GLY A 1 103 ? 6.736 9.570 13.702 1.00 67.75 103 GLY A N 1
ATOM 823 C CA . GLY A 1 103 ? 6.322 9.468 12.293 1.00 67.75 103 GLY A CA 1
ATOM 824 C C . GLY A 1 103 ? 7.478 9.193 11.320 1.00 67.75 103 GLY A C 1
ATOM 825 O O . GLY A 1 103 ? 7.265 8.692 10.224 1.00 67.75 103 GLY A O 1
ATOM 826 N N . TRP A 1 104 ? 8.714 9.453 11.747 1.00 73.25 104 TRP A N 1
ATOM 827 C CA . TRP A 1 104 ? 9.942 9.150 11.014 1.00 73.25 104 TRP A CA 1
ATOM 828 C C . TRP A 1 104 ? 10.225 7.650 10.885 1.00 73.25 104 TRP A C 1
ATOM 830 O O . TRP A 1 104 ? 10.849 7.233 9.914 1.00 73.25 104 TRP A O 1
ATOM 840 N N . LEU A 1 105 ? 9.725 6.815 11.800 1.00 72.94 105 LEU A N 1
ATOM 841 C CA . LEU A 1 105 ? 9.866 5.360 11.688 1.00 72.94 105 LEU A CA 1
ATOM 842 C C . LEU A 1 105 ? 9.059 4.779 10.520 1.00 72.94 105 LEU A C 1
ATOM 844 O O . LEU A 1 105 ? 9.401 3.707 10.033 1.00 72.94 105 LEU A O 1
ATOM 848 N N . ALA A 1 106 ? 8.051 5.497 10.012 1.00 74.50 106 ALA A N 1
ATOM 849 C CA . ALA A 1 106 ? 7.367 5.140 8.768 1.00 74.50 106 ALA A CA 1
ATOM 850 C C . ALA A 1 106 ? 8.259 5.294 7.523 1.00 74.50 106 ALA A C 1
ATOM 852 O O . ALA A 1 106 ? 7.967 4.712 6.479 1.00 74.50 106 ALA A O 1
ATOM 853 N N . LEU A 1 107 ? 9.358 6.049 7.621 1.00 77.62 107 LEU A N 1
ATOM 854 C CA . LEU A 1 107 ? 10.285 6.272 6.515 1.00 77.62 107 LEU A CA 1
ATOM 855 C C . LEU A 1 107 ? 11.193 5.060 6.267 1.00 77.62 107 LEU A C 1
ATOM 857 O O . LEU A 1 107 ? 11.593 4.831 5.132 1.00 77.62 107 LEU A O 1
ATOM 861 N N . LEU A 1 108 ? 11.454 4.242 7.293 1.00 80.06 108 LEU A N 1
ATOM 862 C CA . LEU A 1 108 ? 12.202 2.985 7.176 1.00 80.06 108 LEU A CA 1
ATOM 863 C C . LEU A 1 108 ? 11.553 1.983 6.200 1.00 80.06 108 LEU A C 1
ATOM 865 O O . LEU A 1 108 ? 12.206 1.626 5.220 1.00 80.06 108 LEU A O 1
ATOM 869 N N . PRO A 1 109 ? 10.292 1.545 6.391 1.00 79.38 109 PRO A N 1
ATOM 870 C CA . PRO A 1 109 ? 9.660 0.570 5.500 1.00 79.38 109 PRO A CA 1
ATOM 871 C C . PRO A 1 109 ? 9.446 1.123 4.087 1.00 79.38 109 PRO A C 1
ATOM 873 O O . PRO A 1 109 ? 9.629 0.404 3.104 1.00 79.38 109 PRO A O 1
ATOM 876 N N . VAL A 1 110 ? 9.096 2.407 3.956 1.00 80.06 110 VAL A N 1
ATOM 877 C CA . VAL A 1 110 ? 8.900 3.036 2.641 1.00 80.06 110 VAL A CA 1
ATOM 878 C C . VAL A 1 110 ? 10.232 3.218 1.915 1.00 80.06 110 VAL A C 1
ATOM 880 O O . VAL A 1 110 ? 10.326 2.893 0.734 1.00 80.06 110 VAL A O 1
ATOM 883 N N . GLY A 1 111 ? 11.277 3.644 2.625 1.00 81.56 111 GLY A N 1
ATOM 884 C CA . GLY A 1 111 ? 12.632 3.759 2.093 1.00 81.56 111 GLY A CA 1
ATOM 885 C C . GLY A 1 111 ? 13.204 2.414 1.649 1.00 81.56 111 GLY A C 1
ATOM 886 O O . GLY A 1 111 ? 13.773 2.335 0.565 1.00 81.56 111 GLY A O 1
ATOM 887 N N . LEU A 1 112 ? 12.989 1.340 2.421 1.00 82.94 112 LEU A N 1
ATOM 888 C CA . LEU A 1 112 ? 13.436 -0.005 2.037 1.00 82.94 112 LEU A CA 1
ATOM 889 C C . LEU A 1 112 ? 12.715 -0.511 0.782 1.00 82.94 112 LEU A C 1
ATOM 891 O O . LEU A 1 112 ? 13.338 -1.098 -0.098 1.00 82.94 112 LEU A O 1
ATOM 895 N N . THR A 1 113 ? 11.411 -0.243 0.680 1.00 81.12 113 THR A N 1
ATOM 896 C CA . THR A 1 113 ? 10.603 -0.615 -0.493 1.00 81.12 113 THR A CA 1
ATOM 897 C C . THR A 1 113 ? 11.046 0.163 -1.736 1.00 81.12 113 THR A C 1
ATOM 899 O O . THR A 1 113 ? 11.170 -0.414 -2.815 1.00 81.12 113 THR A O 1
ATOM 902 N N . PHE A 1 114 ? 11.350 1.456 -1.585 1.00 82.62 114 PHE A N 1
ATOM 903 C CA . PHE A 1 114 ? 11.896 2.277 -2.664 1.00 82.62 114 PHE A CA 1
ATOM 904 C C . PHE A 1 114 ? 13.276 1.777 -3.109 1.00 82.62 114 PHE A C 1
ATOM 906 O O . PHE A 1 114 ? 13.485 1.545 -4.298 1.00 82.62 114 PHE A O 1
ATOM 913 N N . LEU A 1 115 ? 14.189 1.527 -2.166 1.00 83.19 115 LEU A N 1
ATOM 914 C CA . LEU A 1 115 ? 15.528 1.012 -2.458 1.00 83.19 115 LEU A CA 1
ATOM 915 C C . LEU A 1 115 ? 15.467 -0.339 -3.188 1.00 83.19 115 LEU A C 1
ATOM 917 O O . LEU A 1 115 ? 16.134 -0.515 -4.203 1.00 83.19 115 LEU A O 1
ATOM 921 N N . ALA A 1 116 ? 14.613 -1.260 -2.729 1.00 83.19 116 ALA A N 1
ATOM 922 C CA . ALA A 1 116 ? 14.389 -2.542 -3.393 1.00 83.19 116 ALA A CA 1
ATOM 923 C C . ALA A 1 116 ? 13.870 -2.365 -4.830 1.00 83.19 116 ALA A C 1
ATOM 925 O O . ALA A 1 116 ? 14.346 -3.040 -5.738 1.00 83.19 116 ALA A O 1
ATOM 926 N N . SER A 1 117 ? 12.946 -1.423 -5.059 1.00 78.69 117 SER A N 1
ATOM 927 C CA . SER A 1 117 ? 12.422 -1.151 -6.404 1.00 78.69 117 SER A CA 1
ATOM 928 C C . SER A 1 117 ? 13.483 -0.608 -7.364 1.00 78.69 117 SER A C 1
ATOM 930 O O . SER A 1 117 ? 13.495 -1.007 -8.524 1.00 78.69 117 SER A O 1
ATOM 932 N N . VAL A 1 118 ? 14.398 0.240 -6.876 1.00 81.25 118 VAL A N 1
ATOM 933 C CA . VAL A 1 118 ? 15.520 0.783 -7.659 1.00 81.25 118 VAL A CA 1
ATOM 934 C C . VAL A 1 118 ? 16.531 -0.311 -7.997 1.00 81.25 118 VAL A C 1
ATOM 936 O O . VAL A 1 118 ? 17.016 -0.363 -9.121 1.00 81.25 118 VAL A O 1
ATOM 939 N N . ILE A 1 119 ? 16.832 -1.210 -7.054 1.00 81.50 119 ILE A N 1
ATOM 940 C CA . ILE A 1 119 ? 17.733 -2.347 -7.301 1.00 81.50 119 ILE A CA 1
ATOM 941 C C . ILE A 1 119 ? 17.181 -3.228 -8.430 1.00 81.50 119 ILE A C 1
ATOM 943 O O . ILE A 1 119 ? 17.920 -3.556 -9.353 1.00 81.50 119 ILE A O 1
ATOM 947 N N . VAL A 1 120 ? 15.880 -3.534 -8.404 1.00 79.31 120 VAL A N 1
ATOM 948 C CA . VAL A 1 120 ? 15.215 -4.346 -9.437 1.00 79.31 120 VAL A CA 1
ATOM 949 C C . VAL A 1 120 ? 15.263 -3.672 -10.813 1.00 79.31 120 VAL A C 1
ATOM 951 O O . VAL A 1 120 ? 15.571 -4.325 -11.805 1.00 79.31 120 VAL A O 1
ATOM 954 N N . THR A 1 121 ? 14.985 -2.368 -10.917 1.00 76.12 121 THR A N 1
ATOM 955 C CA . THR A 1 121 ? 15.068 -1.667 -12.214 1.00 76.12 121 THR A CA 1
ATOM 956 C C . THR A 1 121 ? 16.498 -1.519 -12.720 1.00 76.12 121 THR A C 1
ATOM 958 O O . THR A 1 121 ? 16.718 -1.608 -13.925 1.00 76.12 121 THR A O 1
ATOM 961 N N . CYS A 1 122 ? 17.475 -1.333 -11.831 1.00 76.62 122 CYS A N 1
ATOM 962 C CA . CYS A 1 122 ? 18.891 -1.327 -12.196 1.00 76.62 122 CYS A CA 1
ATOM 963 C C . CYS A 1 122 ? 19.378 -2.698 -12.687 1.00 76.62 122 CYS A C 1
ATOM 965 O O . CYS A 1 122 ? 20.217 -2.747 -13.587 1.00 76.62 122 CYS A O 1
ATOM 967 N N . GLU A 1 123 ? 18.861 -3.795 -12.128 1.00 73.12 123 GLU A N 1
ATOM 968 C CA . GLU A 1 123 ? 19.136 -5.155 -12.604 1.00 73.12 123 GLU A CA 1
ATOM 969 C C . GLU A 1 123 ? 18.556 -5.379 -14.002 1.00 73.12 123 GLU A C 1
ATOM 971 O O . GLU A 1 123 ? 19.282 -5.806 -14.893 1.00 73.12 123 GLU A O 1
ATOM 976 N N . ASN A 1 124 ? 17.298 -4.991 -14.237 1.00 70.38 124 ASN A N 1
ATOM 977 C CA . ASN A 1 124 ? 16.670 -5.113 -15.559 1.00 70.38 124 ASN A CA 1
ATOM 978 C C . ASN A 1 124 ? 17.441 -4.359 -16.664 1.00 70.38 124 ASN A C 1
ATOM 980 O O . ASN A 1 124 ? 17.319 -4.698 -17.839 1.00 70.38 124 ASN A O 1
ATOM 984 N N . MET A 1 125 ? 18.238 -3.342 -16.305 1.00 66.81 125 MET A N 1
ATOM 985 C CA . MET A 1 125 ? 19.107 -2.615 -17.239 1.00 66.81 125 MET A CA 1
ATOM 986 C C . MET A 1 125 ? 20.469 -3.289 -17.487 1.00 66.81 125 MET A C 1
ATOM 988 O O . MET A 1 125 ? 21.078 -3.041 -18.528 1.00 66.81 125 MET A O 1
ATOM 992 N N . HIS A 1 126 ? 20.960 -4.140 -16.581 1.00 65.12 126 HIS A N 1
ATOM 993 C CA . HIS A 1 126 ? 22.224 -4.861 -16.752 1.00 65.12 126 HIS A CA 1
ATOM 994 C C . HIS A 1 126 ? 21.971 -6.253 -17.349 1.00 65.12 126 HIS A C 1
ATOM 996 O O . HIS A 1 126 ? 21.815 -7.238 -16.638 1.00 65.12 126 HIS A O 1
ATOM 1002 N N . VAL A 1 127 ? 22.005 -6.349 -18.681 1.00 59.97 127 VAL A N 1
ATOM 1003 C CA . VAL A 1 127 ? 21.838 -7.595 -19.472 1.00 59.97 127 VAL A CA 1
ATOM 1004 C C . VAL A 1 127 ? 23.069 -8.538 -19.379 1.00 59.97 127 VAL A C 1
ATOM 1006 O O . VAL A 1 127 ? 23.301 -9.362 -20.252 1.00 59.97 127 VAL A O 1
ATOM 1009 N N . GLY A 1 128 ? 23.916 -8.406 -18.354 1.00 61.28 128 GLY A N 1
ATOM 1010 C CA . GLY A 1 128 ? 25.329 -8.798 -18.462 1.00 61.28 128 GLY A CA 1
ATOM 1011 C C . GLY A 1 128 ? 25.837 -9.950 -17.602 1.00 61.28 128 GLY A C 1
ATOM 1012 O O . GLY A 1 128 ? 26.504 -10.820 -18.147 1.00 61.28 128 GLY A O 1
ATOM 1013 N N . ASP A 1 129 ? 25.584 -9.964 -16.290 1.00 60.94 129 ASP A N 1
ATOM 1014 C CA . ASP A 1 129 ? 26.370 -10.812 -15.381 1.00 60.94 129 ASP A CA 1
ATOM 1015 C C . ASP A 1 129 ? 25.511 -11.614 -14.393 1.00 60.94 129 ASP A C 1
ATOM 1017 O O . ASP A 1 129 ? 24.704 -11.095 -13.620 1.00 60.94 129 ASP A O 1
ATOM 1021 N N . GLU A 1 130 ? 25.722 -12.925 -14.443 1.00 67.62 130 GLU A N 1
ATOM 1022 C CA . GLU A 1 130 ? 24.957 -13.992 -13.811 1.00 67.62 130 GLU A CA 1
ATOM 1023 C C . GLU A 1 130 ? 24.972 -13.970 -12.262 1.00 67.62 130 GLU A C 1
ATOM 1025 O O . GLU A 1 130 ? 26.008 -13.889 -11.599 1.00 67.62 130 GLU A O 1
ATOM 1030 N N . SER A 1 131 ? 23.788 -14.210 -11.687 1.00 61.69 131 SER A N 1
ATOM 1031 C CA . SER A 1 131 ? 23.479 -14.765 -10.350 1.00 61.69 131 SER A CA 1
ATOM 1032 C C . SER A 1 131 ? 23.604 -13.899 -9.084 1.00 61.69 131 SER A C 1
ATOM 1034 O O . SER A 1 131 ? 22.723 -13.995 -8.225 1.00 61.69 131 SER A O 1
ATOM 1036 N N . LEU A 1 132 ? 24.624 -13.047 -8.920 1.00 63.34 132 LEU A N 1
ATOM 1037 C CA . LEU A 1 132 ? 24.834 -12.371 -7.622 1.00 63.34 132 LEU A CA 1
ATOM 1038 C C . LEU A 1 132 ? 23.895 -11.167 -7.417 1.00 63.34 132 LEU A C 1
ATOM 1040 O O . LEU A 1 132 ? 23.371 -10.965 -6.320 1.00 63.34 132 LEU A O 1
ATOM 1044 N N . PHE A 1 133 ? 23.617 -10.409 -8.480 1.00 65.38 133 PHE A N 1
ATOM 1045 C CA . PHE A 1 133 ? 22.724 -9.248 -8.425 1.00 65.38 133 PHE A CA 1
ATOM 1046 C C . PHE A 1 133 ? 21.241 -9.636 -8.318 1.00 65.38 133 PHE A C 1
ATOM 1048 O O . PHE A 1 133 ? 20.532 -9.054 -7.498 1.00 65.38 133 PHE A O 1
ATOM 1055 N N . GLY A 1 134 ? 20.801 -10.690 -9.015 1.00 67.50 134 GLY A N 1
ATOM 1056 C CA . GLY A 1 134 ? 19.422 -11.187 -8.900 1.00 67.50 134 GLY A CA 1
ATOM 1057 C C . GLY A 1 134 ? 19.096 -11.784 -7.532 1.00 67.50 134 GLY A C 1
ATOM 1058 O O . GLY A 1 134 ? 18.010 -11.571 -6.989 1.00 67.50 134 GLY A O 1
ATOM 1059 N N . GLY A 1 135 ? 20.067 -12.451 -6.897 1.00 74.38 135 GLY A N 1
ATOM 1060 C CA . GLY A 1 135 ? 19.934 -12.884 -5.505 1.00 74.38 135 GLY A CA 1
ATOM 1061 C C . GLY A 1 135 ? 19.735 -11.705 -4.547 1.00 74.38 135 GLY A C 1
ATOM 1062 O O . GLY A 1 135 ? 18.851 -11.743 -3.690 1.00 74.38 135 GLY A O 1
ATOM 1063 N N . LEU A 1 136 ? 20.502 -10.624 -4.723 1.00 77.12 136 LEU A N 1
ATOM 1064 C CA . LEU A 1 136 ? 20.378 -9.408 -3.914 1.00 77.12 136 LEU A CA 1
ATOM 1065 C C . LEU A 1 136 ? 19.046 -8.684 -4.133 1.00 77.12 136 LEU A C 1
ATOM 1067 O O . LEU A 1 136 ? 18.482 -8.180 -3.163 1.00 77.12 136 LEU A O 1
ATOM 1071 N N . ALA A 1 137 ? 18.510 -8.663 -5.355 1.00 76.12 137 ALA A N 1
ATOM 1072 C CA . ALA A 1 137 ? 17.207 -8.064 -5.636 1.00 76.12 137 ALA A CA 1
ATOM 1073 C C . ALA A 1 137 ? 16.069 -8.810 -4.926 1.00 76.12 137 ALA A C 1
ATOM 1075 O O . ALA A 1 137 ? 15.228 -8.190 -4.269 1.00 76.12 137 ALA A O 1
ATOM 1076 N N . ILE A 1 138 ? 16.078 -10.146 -4.969 1.00 78.31 138 ILE A N 1
ATOM 1077 C CA . ILE A 1 138 ? 15.101 -10.970 -4.244 1.00 78.31 138 ILE A CA 1
ATOM 1078 C C . ILE A 1 138 ? 15.241 -10.754 -2.733 1.00 78.31 138 ILE A C 1
ATOM 1080 O O . ILE A 1 138 ? 14.241 -10.544 -2.046 1.00 78.31 138 ILE A O 1
ATOM 1084 N N . VAL A 1 139 ? 16.469 -10.739 -2.207 1.00 82.56 139 VAL A N 1
ATOM 1085 C CA . VAL A 1 139 ? 16.728 -10.465 -0.785 1.00 82.56 139 VAL A CA 1
ATOM 1086 C C . VAL A 1 139 ? 16.245 -9.065 -0.395 1.00 82.56 139 VAL A C 1
ATOM 1088 O O . VAL A 1 139 ? 15.610 -8.919 0.647 1.00 82.56 139 VAL A O 1
ATOM 1091 N N . ALA A 1 140 ? 16.459 -8.047 -1.230 1.00 82.81 140 ALA A N 1
ATOM 1092 C CA . ALA A 1 140 ? 15.981 -6.688 -0.987 1.00 82.81 140 ALA A CA 1
ATOM 1093 C C . ALA A 1 140 ? 14.446 -6.614 -0.944 1.00 82.81 140 ALA A C 1
ATOM 1095 O O . ALA A 1 140 ? 13.894 -5.970 -0.051 1.00 82.81 140 ALA A O 1
ATOM 1096 N N . ILE A 1 141 ? 13.748 -7.321 -1.841 1.00 80.31 141 ILE A N 1
ATOM 1097 C CA . ILE A 1 141 ? 12.281 -7.439 -1.812 1.00 80.31 141 ILE A CA 1
ATOM 1098 C C . ILE A 1 141 ? 11.824 -8.128 -0.523 1.00 80.31 141 ILE A C 1
ATOM 1100 O O . ILE A 1 141 ? 10.914 -7.641 0.149 1.00 80.31 141 ILE A O 1
ATOM 1104 N N . VAL A 1 142 ? 12.456 -9.244 -0.152 1.00 83.31 142 VAL A N 1
ATOM 1105 C CA . VAL A 1 142 ? 12.106 -9.994 1.061 1.00 83.31 142 VAL A CA 1
ATOM 1106 C C . VAL A 1 142 ? 12.315 -9.130 2.301 1.00 83.31 142 VAL A C 1
ATOM 1108 O O . VAL A 1 142 ? 11.416 -9.039 3.132 1.00 83.31 142 VAL A O 1
ATOM 1111 N N . LEU A 1 143 ? 13.443 -8.426 2.408 1.00 83.25 143 LEU A N 1
ATOM 1112 C CA . LEU A 1 143 ? 13.702 -7.490 3.501 1.00 83.25 143 LEU A CA 1
ATOM 1113 C C . LEU A 1 143 ? 12.685 -6.342 3.520 1.00 83.25 143 LEU A C 1
ATOM 1115 O O . LEU A 1 143 ? 12.225 -5.962 4.598 1.00 83.25 143 LEU A O 1
ATOM 1119 N N . ALA A 1 144 ? 12.287 -5.818 2.354 1.00 82.50 144 ALA A N 1
ATOM 1120 C CA . ALA A 1 144 ? 11.297 -4.746 2.262 1.00 82.50 144 ALA A CA 1
ATOM 1121 C C . ALA A 1 144 ? 9.942 -5.211 2.796 1.00 82.50 144 ALA A C 1
ATOM 1123 O O . ALA A 1 144 ? 9.364 -4.546 3.657 1.00 82.50 144 ALA A O 1
ATOM 1124 N N . VAL A 1 145 ? 9.486 -6.394 2.382 1.00 79.38 145 VAL A N 1
ATOM 1125 C CA . VAL A 1 145 ? 8.243 -6.996 2.879 1.00 79.38 145 VAL A CA 1
ATOM 1126 C C . VAL A 1 145 ? 8.345 -7.291 4.376 1.00 79.38 145 VAL A C 1
ATOM 1128 O O . VAL A 1 145 ? 7.451 -6.913 5.133 1.00 79.38 145 VAL A O 1
ATOM 1131 N N . LEU A 1 146 ? 9.448 -7.893 4.833 1.00 82.12 146 LEU A N 1
ATOM 1132 C CA . LEU A 1 146 ? 9.667 -8.216 6.244 1.00 82.12 146 LEU A CA 1
ATOM 1133 C C . LEU A 1 146 ? 9.695 -6.968 7.129 1.00 82.12 146 LEU A C 1
ATOM 1135 O O . LEU A 1 146 ? 9.154 -7.009 8.227 1.00 82.12 146 LEU A O 1
ATOM 1139 N N . SER A 1 147 ? 10.250 -5.847 6.661 1.00 77.44 147 SER A N 1
ATOM 1140 C CA . SER A 1 147 ? 10.258 -4.588 7.420 1.00 77.44 147 SER A CA 1
ATOM 1141 C C . SER A 1 147 ? 8.855 -4.024 7.675 1.00 77.44 147 SER A C 1
ATOM 1143 O O . SER A 1 147 ? 8.629 -3.345 8.678 1.00 77.44 147 SER A O 1
ATOM 1145 N N . GLN A 1 148 ? 7.889 -4.337 6.806 1.00 76.44 148 GLN A N 1
ATOM 1146 C CA . GLN A 1 148 ? 6.501 -3.919 6.978 1.00 76.44 148 GLN A CA 1
ATOM 1147 C C . GLN A 1 148 ? 5.758 -4.823 7.974 1.00 76.44 148 GLN A C 1
ATOM 1149 O O . GLN A 1 148 ? 4.841 -4.354 8.648 1.00 76.44 148 GLN A O 1
ATOM 1154 N N . VAL A 1 149 ? 6.156 -6.097 8.110 1.00 76.81 149 VAL A N 1
ATOM 1155 C CA . VAL A 1 149 ? 5.479 -7.096 8.960 1.00 76.81 149 VAL A CA 1
ATOM 1156 C C . VAL A 1 149 ? 5.336 -6.636 10.420 1.00 76.81 149 VAL A C 1
ATOM 1158 O O . VAL A 1 149 ? 4.218 -6.706 10.922 1.00 76.81 149 VAL A O 1
ATOM 1161 N N . PRO A 1 150 ? 6.360 -6.095 11.112 1.00 70.88 150 PRO A N 1
ATOM 1162 C CA . PRO A 1 150 ? 6.206 -5.580 12.472 1.00 70.88 150 PRO A CA 1
ATOM 1163 C C . PRO A 1 150 ? 5.133 -4.489 12.577 1.00 70.88 150 PRO A C 1
ATOM 1165 O O . PRO A 1 150 ? 4.222 -4.595 13.395 1.00 70.88 150 PRO A O 1
ATOM 1168 N N . LEU A 1 151 ? 5.172 -3.480 11.701 1.00 66.88 151 LEU A N 1
ATOM 1169 C CA . LEU A 1 151 ? 4.185 -2.390 11.677 1.00 66.88 151 LEU A CA 1
ATOM 1170 C C . LEU A 1 151 ? 2.773 -2.874 11.295 1.00 66.88 151 LEU A C 1
ATOM 1172 O O . LEU A 1 151 ? 1.779 -2.275 11.708 1.00 66.88 151 LEU A O 1
ATOM 1176 N N . LEU A 1 152 ? 2.679 -3.960 10.524 1.00 66.56 152 LEU A N 1
ATOM 1177 C CA . LEU A 1 152 ? 1.431 -4.583 10.074 1.00 66.56 152 LEU A CA 1
ATOM 1178 C C . LEU A 1 152 ? 0.822 -5.539 11.116 1.00 66.56 152 LEU A C 1
ATOM 1180 O O . LEU A 1 152 ? -0.406 -5.644 11.204 1.00 66.56 152 LEU A O 1
ATOM 1184 N N . CYS A 1 153 ? 1.659 -6.237 11.887 1.00 69.69 153 CYS A N 1
ATOM 1185 C CA . CYS A 1 153 ? 1.268 -7.269 12.848 1.00 69.69 153 CYS A CA 1
ATOM 1186 C C . CYS A 1 153 ? 1.067 -6.736 14.267 1.00 69.69 153 CYS A C 1
ATOM 1188 O O . CYS A 1 153 ? 0.384 -7.401 15.048 1.00 69.69 153 CYS A O 1
ATOM 1190 N N . PHE A 1 154 ? 1.589 -5.550 14.610 1.00 66.81 154 PHE A N 1
ATOM 1191 C CA . PHE A 1 154 ? 1.324 -4.957 15.920 1.00 66.81 154 PHE A CA 1
ATOM 1192 C C . PHE A 1 154 ? -0.194 -4.752 16.118 1.00 66.81 154 PHE A C 1
ATOM 1194 O O . PHE A 1 154 ? -0.860 -4.063 15.329 1.00 66.81 154 PHE A O 1
ATOM 1201 N N . PRO A 1 155 ? -0.796 -5.375 17.148 1.00 59.00 155 PRO A N 1
ATOM 1202 C CA . PRO A 1 155 ? -2.228 -5.295 17.353 1.00 59.00 155 PRO A CA 1
ATOM 1203 C C . PRO A 1 155 ? -2.609 -3.895 17.841 1.00 59.00 155 PRO A C 1
ATOM 1205 O O . PRO A 1 155 ? -2.362 -3.526 18.985 1.00 59.00 155 PRO A O 1
ATOM 1208 N N . SER A 1 156 ? -3.267 -3.118 16.981 1.00 57.72 156 SER A N 1
ATOM 1209 C CA . SER A 1 156 ? -4.033 -1.952 17.423 1.00 57.72 156 SER A CA 1
ATOM 1210 C C . SER A 1 156 ? -5.125 -2.426 18.389 1.00 57.72 156 SER A C 1
ATOM 1212 O O . SER A 1 156 ? -5.943 -3.277 18.022 1.00 57.72 156 SER A O 1
ATOM 1214 N N . ARG A 1 157 ? -5.103 -1.926 19.631 1.00 58.25 157 ARG A N 1
ATOM 1215 C CA . ARG A 1 157 ? -6.189 -2.133 20.596 1.00 58.25 157 ARG A CA 1
ATOM 1216 C C . ARG A 1 157 ? -7.390 -1.324 20.121 1.00 58.25 157 ARG A C 1
ATOM 1218 O O . ARG A 1 157 ? -7.342 -0.095 20.112 1.00 58.25 157 ARG A O 1
ATOM 1225 N N . TYR A 1 158 ? -8.450 -2.013 19.720 1.00 57.56 158 TYR A N 1
ATOM 1226 C CA . TYR A 1 158 ? -9.730 -1.380 19.432 1.00 57.56 158 TYR A CA 1
ATOM 1227 C C . TYR A 1 158 ? -10.380 -0.983 20.762 1.00 57.56 158 TYR A C 1
ATOM 1229 O O . TYR A 1 158 ? -10.593 -1.859 21.603 1.00 57.56 158 TYR A O 1
ATOM 1237 N N . PRO A 1 159 ? -10.697 0.303 20.989 1.00 58.03 159 PRO A N 1
ATOM 1238 C CA . PRO A 1 159 ? -11.696 0.653 21.983 1.00 58.03 159 PRO A CA 1
ATOM 1239 C C . PRO A 1 159 ? -13.016 0.052 21.502 1.00 58.03 159 PRO A C 1
ATOM 1241 O O . PRO A 1 159 ? -13.404 0.295 20.357 1.00 58.03 159 PRO A O 1
ATOM 1244 N N . LYS A 1 160 ? -13.663 -0.764 22.336 1.00 59.94 160 LYS A N 1
ATOM 1245 C CA . LYS A 1 160 ? -15.016 -1.244 22.046 1.00 59.94 160 LYS A CA 1
ATOM 1246 C C . LYS A 1 160 ? -15.937 -0.031 21.930 1.00 59.94 160 LYS A C 1
ATOM 1248 O O . LYS A 1 160 ? -15.804 0.905 22.723 1.00 59.94 160 LYS A O 1
ATOM 1253 N N . THR A 1 161 ? -16.822 -0.015 20.937 1.00 69.81 161 THR A N 1
ATOM 1254 C CA . THR A 1 161 ? -17.872 1.008 20.912 1.00 69.81 161 THR A CA 1
ATOM 1255 C C . THR A 1 161 ? -18.859 0.742 22.048 1.00 69.81 161 THR A C 1
ATOM 1257 O O . THR A 1 161 ? -18.927 -0.375 22.562 1.00 69.81 161 THR A O 1
ATOM 1260 N N . VAL A 1 162 ? -19.626 1.758 22.455 1.00 71.38 162 VAL A N 1
ATOM 1261 C CA . VAL A 1 162 ? -20.670 1.583 23.484 1.00 71.38 162 VAL A CA 1
ATOM 1262 C C . VAL A 1 162 ? -21.672 0.504 23.053 1.00 71.38 162 VAL A C 1
ATOM 1264 O O . VAL A 1 162 ? -22.116 -0.3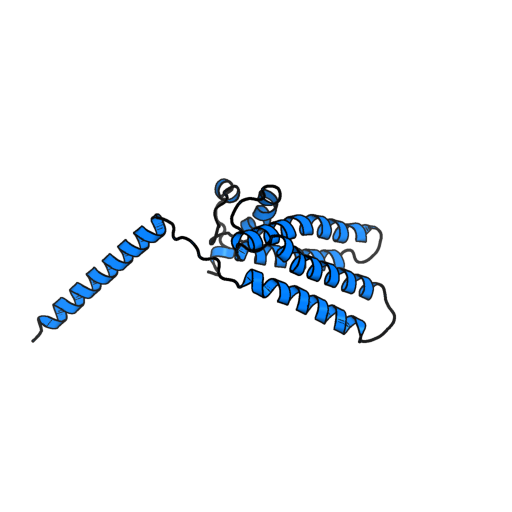08 23.857 1.00 71.38 162 VAL A O 1
ATOM 1267 N N . GLU A 1 163 ? -21.968 0.440 21.760 1.00 77.12 163 GLU A N 1
ATOM 1268 C CA . GLU A 1 163 ? -22.871 -0.551 21.181 1.00 77.12 163 GLU A CA 1
ATOM 1269 C C . GLU A 1 163 ? -22.284 -1.970 21.232 1.00 77.12 163 GLU A C 1
ATOM 1271 O O . GLU A 1 163 ? -22.980 -2.909 21.609 1.00 77.12 163 GLU A O 1
ATOM 1276 N N . ASP A 1 164 ? -20.979 -2.126 20.975 1.00 76.56 164 ASP A N 1
ATOM 1277 C CA . ASP A 1 164 ? -20.286 -3.408 21.174 1.00 76.56 164 ASP A CA 1
ATOM 1278 C C . ASP A 1 164 ? -20.295 -3.831 22.648 1.00 76.56 164 ASP A C 1
ATOM 1280 O O . ASP A 1 164 ? -20.457 -5.011 22.947 1.00 76.56 164 ASP A O 1
ATOM 1284 N N . THR A 1 165 ? -20.130 -2.884 23.582 1.00 79.25 165 THR A N 1
ATOM 1285 C CA . THR A 1 165 ? -20.162 -3.199 25.018 1.00 79.25 165 THR A CA 1
ATOM 1286 C C . THR A 1 165 ? -21.545 -3.634 25.487 1.00 79.25 165 THR A C 1
ATOM 1288 O O . THR A 1 165 ? -21.639 -4.603 26.232 1.00 79.25 165 THR A O 1
ATOM 1291 N N . VAL A 1 166 ? -22.608 -2.978 25.011 1.00 84.31 166 VAL A N 1
ATOM 1292 C CA . VAL A 1 166 ? -23.995 -3.336 25.349 1.00 84.31 166 VAL A CA 1
ATOM 1293 C C . VAL A 1 166 ? -24.359 -4.700 24.763 1.00 84.31 166 VAL A C 1
ATOM 1295 O O . VAL A 1 166 ? -24.897 -5.542 25.472 1.00 84.31 166 VAL A O 1
ATOM 1298 N N . ASN A 1 167 ? -24.004 -4.959 23.501 1.00 82.06 167 ASN A N 1
ATOM 1299 C CA . ASN A 1 167 ? -24.248 -6.257 22.867 1.00 82.06 167 ASN A CA 1
ATOM 1300 C C . ASN A 1 167 ? -23.475 -7.396 23.553 1.00 82.06 167 ASN A C 1
ATOM 1302 O O . ASN A 1 167 ? -23.976 -8.517 23.639 1.00 82.06 167 ASN A O 1
ATOM 1306 N N . ASP A 1 168 ? -22.253 -7.132 24.026 1.00 84.81 168 ASP A N 1
ATOM 1307 C CA . ASP A 1 168 ? -21.477 -8.100 24.802 1.00 84.81 168 ASP A CA 1
ATOM 1308 C C . ASP A 1 168 ? -22.154 -8.394 26.155 1.00 84.81 168 ASP A C 1
ATOM 1310 O O . ASP A 1 168 ? -22.321 -9.565 26.492 1.00 84.81 168 ASP A O 1
ATOM 1314 N N . GLU A 1 169 ? -22.604 -7.364 26.884 1.00 87.50 169 GLU A N 1
ATOM 1315 C CA . GLU A 1 169 ? -23.342 -7.522 28.149 1.00 87.50 169 GLU A CA 1
ATOM 1316 C C . GLU A 1 169 ? -24.666 -8.274 27.968 1.00 87.50 169 GLU A C 1
ATOM 1318 O O . GLU A 1 169 ? -24.983 -9.174 28.744 1.00 87.50 169 GLU A O 1
ATOM 1323 N N . GLU A 1 170 ? -25.447 -7.944 26.938 1.00 90.44 170 GLU A N 1
ATOM 1324 C CA . GLU A 1 170 ? -26.726 -8.602 26.660 1.00 90.44 170 GLU A CA 1
ATOM 1325 C C . GLU A 1 170 ? -26.529 -10.080 26.304 1.00 90.44 170 GLU A C 1
ATOM 1327 O O . GLU A 1 170 ? -27.252 -10.958 26.788 1.00 90.44 170 GLU A O 1
ATOM 1332 N N . ARG A 1 171 ? -25.493 -10.380 25.516 1.00 88.56 171 ARG A N 1
ATOM 1333 C CA . ARG A 1 171 ? -25.123 -11.751 25.170 1.00 88.56 171 ARG A CA 1
ATOM 1334 C C . ARG A 1 171 ? -24.652 -12.529 26.401 1.00 88.56 171 ARG A C 1
ATOM 1336 O O . ARG A 1 171 ? -25.081 -13.669 26.571 1.00 88.56 171 ARG A O 1
ATOM 1343 N N . ASP A 1 172 ? -23.840 -11.934 27.272 1.00 90.56 172 ASP A N 1
ATOM 1344 C CA . ASP A 1 172 ? -23.389 -12.563 28.521 1.00 90.56 172 ASP A CA 1
ATOM 1345 C C . ASP A 1 172 ? -24.565 -12.816 29.483 1.00 90.56 172 ASP A C 1
ATOM 1347 O O . ASP A 1 172 ? -24.688 -13.904 30.052 1.00 90.56 172 ASP A O 1
ATOM 1351 N N . ASN A 1 173 ? -25.499 -11.866 29.597 1.00 90.31 173 ASN A N 1
ATOM 1352 C CA . ASN A 1 173 ? -26.731 -12.025 30.373 1.00 90.31 173 ASN A CA 1
ATOM 1353 C C . ASN A 1 173 ? -27.613 -13.156 29.826 1.00 90.31 173 ASN A C 1
ATOM 1355 O O . ASN A 1 173 ? -28.111 -13.979 30.597 1.00 90.31 173 ASN A O 1
ATOM 1359 N N . SER A 1 174 ? -27.765 -13.249 28.502 1.00 88.19 174 SER A N 1
ATOM 1360 C CA . SER A 1 174 ? -28.487 -14.346 27.850 1.00 88.19 174 SER A CA 1
ATOM 1361 C C . SER A 1 174 ? -27.833 -15.705 28.124 1.00 88.19 174 SER A C 1
ATOM 1363 O O . SER A 1 174 ? -28.534 -16.667 28.438 1.00 88.19 174 SER A O 1
ATOM 1365 N N . TRP A 1 175 ? -26.504 -15.809 28.024 1.00 79.69 175 TRP A N 1
ATOM 1366 C CA . TRP A 1 175 ? -25.773 -17.049 28.320 1.00 79.69 175 TRP A CA 1
ATOM 1367 C C . TRP A 1 175 ? -25.944 -17.488 29.779 1.00 79.69 175 TRP A C 1
ATOM 1369 O O . TRP A 1 175 ? -26.192 -18.666 30.047 1.00 79.69 175 TRP A O 1
ATOM 1379 N N . ASN A 1 176 ? -25.879 -16.544 30.719 1.00 88.50 176 ASN A N 1
ATOM 1380 C CA . ASN A 1 176 ? -26.085 -16.815 32.142 1.00 88.50 176 ASN A CA 1
ATOM 1381 C C . ASN A 1 176 ? -27.532 -17.240 32.451 1.00 88.50 176 ASN A C 1
ATOM 1383 O O . ASN A 1 176 ? -27.752 -18.153 33.252 1.00 88.50 176 ASN A O 1
ATOM 1387 N N . ALA A 1 177 ? -28.522 -16.645 31.778 1.00 84.69 177 ALA A N 1
ATOM 1388 C CA . ALA A 1 177 ? -29.924 -17.031 31.916 1.00 84.69 177 ALA A CA 1
ATOM 1389 C C . ALA A 1 177 ? -30.167 -18.474 31.436 1.00 84.69 177 ALA A C 1
ATOM 1391 O O . ALA A 1 177 ? -30.778 -19.263 32.154 1.00 84.69 177 ALA A O 1
ATOM 1392 N N . VAL A 1 178 ? -29.619 -18.864 30.281 1.00 83.69 178 VAL A N 1
ATOM 1393 C CA . VAL A 1 178 ? -29.746 -20.238 29.759 1.00 83.69 178 VAL A CA 1
ATOM 1394 C C . VAL A 1 178 ? -29.059 -21.255 30.677 1.00 83.69 178 VAL A C 1
ATOM 1396 O O . VAL A 1 178 ? -29.649 -22.286 31.004 1.00 83.69 178 VAL A O 1
ATOM 1399 N N . ASN A 1 179 ? -27.847 -20.957 31.156 1.00 81.88 179 ASN A N 1
ATOM 1400 C CA . ASN A 1 179 ? -27.118 -21.856 32.055 1.00 81.88 179 ASN A CA 1
ATOM 1401 C C . ASN A 1 179 ? -27.804 -22.024 33.420 1.00 81.88 179 ASN A C 1
ATOM 1403 O O . ASN A 1 179 ? -27.801 -23.126 33.967 1.00 81.88 179 ASN A O 1
ATOM 1407 N N . SER A 1 180 ? -28.432 -20.976 33.965 1.00 77.75 180 SER A N 1
ATOM 1408 C CA . SER A 1 180 ? -29.143 -21.082 35.250 1.00 77.75 180 SER A CA 1
ATOM 1409 C C . SER A 1 180 ? -30.389 -21.978 35.182 1.00 77.75 180 SER A C 1
ATOM 1411 O O . SER A 1 180 ? -30.677 -22.686 36.147 1.00 77.75 180 SER A O 1
ATOM 1413 N N . ILE A 1 181 ? -31.075 -22.037 34.033 1.00 75.75 181 ILE A N 1
ATOM 1414 C CA . ILE A 1 181 ? -32.207 -22.952 33.804 1.00 75.75 181 ILE A CA 1
ATOM 1415 C C . ILE A 1 181 ? -31.732 -24.412 33.760 1.00 75.75 181 ILE A C 1
ATOM 1417 O O . ILE A 1 181 ? -32.330 -25.271 34.404 1.00 75.75 181 ILE A O 1
ATOM 1421 N N . GLN A 1 182 ? -30.632 -24.697 33.056 1.00 70.56 182 GLN A N 1
ATOM 1422 C CA . GLN A 1 182 ? -30.084 -26.058 32.946 1.00 70.56 182 GLN A CA 1
ATOM 1423 C C . GLN A 1 182 ? -29.597 -26.604 34.301 1.00 70.56 182 GLN A C 1
ATOM 1425 O O . GLN A 1 182 ? -29.853 -27.758 34.642 1.00 70.56 182 GLN A O 1
ATOM 1430 N N . VAL A 1 183 ? -28.944 -25.766 35.114 1.00 69.56 183 VAL A N 1
ATOM 1431 C CA . VAL A 1 183 ? -28.479 -26.152 36.460 1.00 69.56 183 VAL A CA 1
ATOM 1432 C C . VAL A 1 183 ? -29.657 -26.380 37.423 1.00 69.56 183 VAL A C 1
ATOM 1434 O O . VAL A 1 183 ? -29.622 -27.304 38.241 1.00 69.56 183 VAL A O 1
ATOM 1437 N N . GLY A 1 184 ? -30.732 -25.595 37.303 1.00 61.94 184 GLY A N 1
ATOM 1438 C CA . GLY A 1 184 ? -31.947 -25.759 38.109 1.00 61.94 184 GLY A CA 1
ATOM 1439 C C . GLY A 1 184 ? -32.724 -27.052 37.831 1.00 61.94 184 GLY A C 1
ATOM 1440 O O . GLY A 1 184 ? -33.344 -27.594 38.745 1.00 61.94 184 GLY A O 1
ATOM 1441 N N . ASP A 1 185 ? -32.663 -27.582 36.607 1.00 59.88 185 ASP A N 1
ATOM 1442 C CA . ASP A 1 185 ? -33.345 -28.834 36.246 1.00 59.88 185 ASP A CA 1
ATOM 1443 C C . ASP A 1 185 ? -32.594 -30.070 36.774 1.00 59.88 185 ASP A C 1
ATOM 1445 O O . ASP A 1 185 ? -33.198 -31.007 37.292 1.00 59.88 185 ASP A O 1
ATOM 1449 N N . THR A 1 186 ? -31.256 -30.041 36.761 1.00 59.62 186 THR A N 1
ATOM 1450 C CA . THR A 1 186 ? -30.422 -31.153 37.271 1.00 59.62 186 THR A CA 1
ATOM 1451 C C . THR A 1 186 ? -30.479 -31.364 38.789 1.00 59.62 186 THR A C 1
ATOM 1453 O O . THR A 1 186 ? -30.141 -32.443 39.273 1.00 59.62 186 THR A O 1
ATOM 1456 N N . THR A 1 187 ? -30.914 -30.362 39.558 1.00 59.12 187 THR A N 1
ATOM 1457 C CA . THR A 1 187 ? -31.031 -30.447 41.027 1.00 59.12 187 THR A CA 1
ATOM 1458 C C . THR A 1 187 ? -32.408 -30.915 41.506 1.00 59.12 187 THR A C 1
ATOM 1460 O O . THR A 1 187 ? -32.553 -31.229 42.683 1.00 59.12 187 THR A O 1
ATOM 1463 N N . ARG A 1 188 ? -33.410 -31.014 40.619 1.00 55.56 188 ARG A N 1
ATOM 1464 C CA . ARG A 1 188 ? -34.762 -31.506 40.950 1.00 55.56 188 ARG A CA 1
ATOM 1465 C C . ARG A 1 188 ? -34.970 -33.007 40.720 1.00 55.56 188 ARG A C 1
ATOM 1467 O O . ARG A 1 188 ? -36.042 -33.511 41.034 1.00 55.56 188 ARG A O 1
ATOM 1474 N N . THR A 1 189 ? -33.981 -33.719 40.182 1.00 55.00 189 THR A N 1
ATOM 1475 C CA . THR A 1 189 ? -34.095 -35.141 39.803 1.00 55.00 189 THR A CA 1
ATOM 1476 C C . THR A 1 189 ? -33.472 -36.131 40.797 1.00 55.00 189 THR A C 1
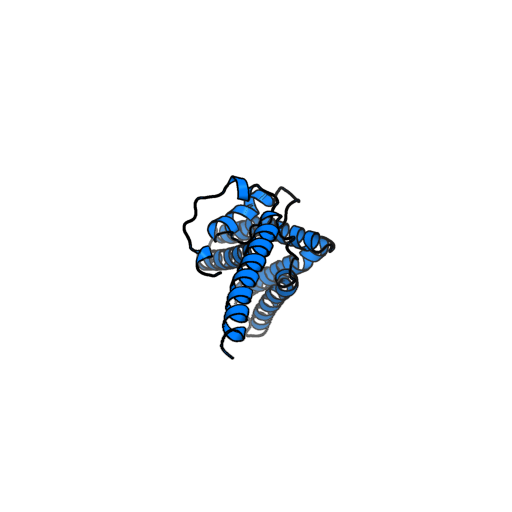ATOM 1478 O O . THR A 1 189 ? -33.218 -37.272 40.417 1.00 55.00 189 THR A O 1
ATOM 1481 N N . TYR A 1 190 ? -33.246 -35.735 42.053 1.00 51.22 190 TYR A N 1
ATOM 1482 C CA . TYR A 1 190 ? -32.815 -36.630 43.137 1.00 51.22 190 TYR A CA 1
ATOM 1483 C C . TYR A 1 190 ? -33.740 -36.524 44.347 1.00 51.22 190 TYR A C 1
ATOM 1485 O O . TYR A 1 190 ? -34.154 -35.386 44.663 1.00 51.22 190 TYR A O 1
#